Protein AF-0000000080083902 (afdb_homodimer)

Organism: NCBI:txid1611254

Solvent-accessible surface area (backbone atoms only — not comparable to full-atom values): 12401 Å² total; per-residue (Å²): 105,60,40,51,45,66,55,23,34,67,60,45,49,63,52,49,53,51,50,45,49,23,59,50,65,64,35,57,70,59,47,30,66,42,33,26,73,75,13,36,42,30,40,66,90,77,48,73,35,66,23,28,67,52,45,44,51,49,54,54,50,45,37,70,70,30,40,64,49,42,70,48,74,45,84,69,44,40,36,20,33,67,53,32,38,33,39,40,30,35,36,37,36,46,31,70,70,72,43,73,47,53,35,41,37,38,39,37,25,37,50,58,95,87,41,72,20,37,35,40,36,37,32,44,110,105,62,39,52,46,66,54,23,35,68,59,45,50,63,54,48,53,52,49,45,50,24,60,50,66,65,35,58,71,60,48,31,65,42,33,26,76,73,12,35,41,31,41,66,92,79,50,73,35,68,24,25,67,52,44,44,51,50,54,52,49,46,37,70,70,29,40,64,49,41,69,48,74,47,84,68,44,39,38,19,34,67,53,34,39,33,38,40,30,35,35,37,35,46,30,70,70,72,44,74,48,54,36,40,36,39,38,36,26,38,50,58,94,87,40,70,20,35,35,41,36,38,32,44,111

InterPro domains:
  IPR027843 Domain of unknown function DUF4440 [PF14534] (15-117)
  IPR032710 NTF2-like domain superfamily [SSF54427] (13-123)

Radius of gyration: 18.74 Å; Cα contacts (8 Å, |Δi|>4): 524; chains: 2; bounding box: 37×50×44 Å

Sequence (250 aa):
MSLSNEQAESILAPLMKQYLEALNTSDWKAVENFYHVNAVMIEKGKSCMFGNQAIVDSFKGMGAEFGKYEVQISNSRYEGVGDFVNIHTDFSFVTEKQGVLSGKFVQIWQNEGGKYAILHDQFELMSLSNEQAESILAPLMKQYLEALNTSDWKAVENFYHVNAVMIEKGKSCMFGNQAIVDSFKGMGAEFGKYEVQISNSRYEGVGDFVNIHTDFSFVTEKQGVLSGKFVQIWQNEGGKYAILHDQFEL

Structure (mmCIF, N/CA/C/O backbone):
data_AF-0000000080083902-model_v1
#
loop_
_entity.id
_entity.type
_entity.pdbx_description
1 polymer 'DUF4440 domain-containing protein'
#
loop_
_atom_site.group_PDB
_atom_site.id
_atom_site.type_symbol
_atom_site.label_atom_id
_atom_site.label_alt_id
_atom_site.label_comp_id
_atom_site.label_asym_id
_atom_site.label_entity_id
_atom_site.label_seq_id
_atom_site.pdbx_PDB_ins_code
_atom_site.Cartn_x
_atom_site.Cartn_y
_atom_site.Cartn_z
_atom_site.occupancy
_atom_site.B_iso_or_equiv
_atom_site.auth_seq_id
_atom_site.auth_comp_id
_atom_site.auth_asym_id
_atom_site.auth_atom_id
_atom_site.pdbx_PDB_model_num
ATOM 1 N N . MET A 1 1 ? 16.469 1.637 -9.141 1 72.06 1 MET A N 1
ATOM 2 C CA . MET A 1 1 ? 17.578 2.223 -8.383 1 72.06 1 MET A CA 1
ATOM 3 C C . MET A 1 1 ? 17.094 2.717 -7.02 1 72.06 1 MET A C 1
ATOM 5 O O . MET A 1 1 ? 16 3.271 -6.902 1 72.06 1 MET A O 1
ATOM 9 N N . SER A 1 2 ? 17.828 2.43 -6.066 1 83.69 2 SER A N 1
ATOM 10 C CA . SER A 1 2 ? 17.547 2.844 -4.699 1 83.69 2 SER A CA 1
ATOM 11 C C . SER A 1 2 ? 17.938 4.297 -4.465 1 83.69 2 SER A C 1
ATOM 13 O O . SER A 1 2 ? 18.938 4.766 -5.004 1 83.69 2 SER A O 1
ATOM 15 N N . LEU A 1 3 ? 17.078 5.012 -3.861 1 89.94 3 LEU A N 1
ATOM 16 C CA . LEU A 1 3 ? 17.375 6.363 -3.393 1 89.94 3 LEU A CA 1
ATOM 17 C C . LEU A 1 3 ? 18.016 6.328 -2.012 1 89.94 3 LEU A C 1
ATOM 19 O O . LEU A 1 3 ? 17.641 5.512 -1.166 1 89.94 3 LEU A O 1
ATOM 23 N N . SER A 1 4 ? 19 7.227 -1.862 1 91.19 4 SER A N 1
ATOM 24 C CA . SER A 1 4 ? 19.438 7.414 -0.483 1 91.19 4 SER A CA 1
ATOM 25 C C . SER A 1 4 ? 18.328 8.008 0.374 1 91.19 4 SER A C 1
ATOM 27 O O . SER A 1 4 ? 17.375 8.578 -0.151 1 91.19 4 SER A O 1
ATOM 29 N N . ASN A 1 5 ? 18.484 7.855 1.663 1 94 5 ASN A N 1
ATOM 30 C CA . ASN A 1 5 ? 17.5 8.461 2.559 1 94 5 ASN A CA 1
ATOM 31 C C . ASN A 1 5 ? 17.438 9.977 2.377 1 94 5 ASN A C 1
ATOM 33 O O . ASN A 1 5 ? 16.359 10.562 2.449 1 94 5 ASN A O 1
ATOM 37 N N . GLU A 1 6 ? 18.562 10.562 2.123 1 95 6 GLU A N 1
ATOM 38 C CA . GLU A 1 6 ? 18.609 12.008 1.903 1 95 6 GLU A CA 1
ATOM 39 C C . GLU A 1 6 ? 17.859 12.391 0.627 1 95 6 GLU A C 1
ATOM 41 O O . GLU A 1 6 ? 17.172 13.406 0.593 1 95 6 GLU A O 1
ATOM 46 N N . GLN A 1 7 ? 18.047 11.625 -0.371 1 95.44 7 GLN A N 1
ATOM 47 C CA . GLN A 1 7 ? 17.359 11.867 -1.63 1 95.44 7 GLN A CA 1
ATOM 48 C C . GLN A 1 7 ? 15.844 11.711 -1.463 1 95.44 7 GLN A C 1
ATOM 50 O O . GLN A 1 7 ? 15.07 12.531 -1.955 1 95.44 7 GLN A O 1
ATOM 55 N N . ALA A 1 8 ? 15.461 10.625 -0.796 1 96.88 8 ALA A N 1
ATOM 56 C CA . ALA A 1 8 ? 14.047 10.398 -0.517 1 96.88 8 ALA A CA 1
ATOM 57 C C . ALA A 1 8 ? 13.453 11.562 0.272 1 96.88 8 ALA A C 1
ATOM 59 O O . ALA A 1 8 ? 12.344 12.016 -0.025 1 96.88 8 ALA A O 1
ATOM 60 N N . GLU A 1 9 ? 14.18 12.047 1.259 1 97.56 9 GLU A N 1
ATOM 61 C CA . GLU A 1 9 ? 13.734 13.172 2.068 1 97.56 9 GLU A CA 1
ATOM 62 C C . GLU A 1 9 ? 13.609 14.445 1.229 1 97.56 9 GLU A C 1
ATOM 64 O O . GLU A 1 9 ? 12.656 15.203 1.382 1 97.56 9 GLU A O 1
ATOM 69 N N . SER A 1 10 ? 14.531 14.672 0.4 1 97.69 10 SER A N 1
ATOM 70 C CA . SER A 1 10 ? 14.508 15.859 -0.448 1 97.69 10 SER A CA 1
ATOM 71 C C . SER A 1 10 ? 13.289 15.867 -1.36 1 97.69 10 SER A C 1
ATOM 73 O O . SER A 1 10 ? 12.766 16.922 -1.698 1 97.69 10 SER A O 1
ATOM 75 N N . ILE A 1 11 ? 12.867 14.68 -1.75 1 97.44 11 ILE A N 1
ATOM 76 C CA . ILE A 1 11 ? 11.688 14.547 -2.594 1 97.44 11 ILE A CA 1
ATOM 77 C C . ILE A 1 11 ? 10.422 14.734 -1.751 1 97.44 11 ILE A C 1
ATOM 79 O O . ILE A 1 11 ? 9.562 15.547 -2.086 1 97.44 11 ILE A O 1
ATOM 83 N N . LEU A 1 12 ? 10.344 14.031 -0.649 1 98.25 12 LEU A N 1
ATOM 84 C CA . LEU A 1 12 ? 9.047 13.844 0.002 1 98.25 12 LEU A CA 1
ATOM 85 C C . LEU A 1 12 ? 8.812 14.906 1.068 1 98.25 12 LEU A C 1
ATOM 87 O O . LEU A 1 12 ? 7.668 15.266 1.349 1 98.25 12 LEU A O 1
ATOM 91 N N . ALA A 1 13 ? 9.859 15.5 1.649 1 98.25 13 ALA A N 1
ATOM 92 C CA . ALA A 1 13 ? 9.695 16.453 2.74 1 98.25 13 ALA A CA 1
ATOM 93 C C . ALA A 1 13 ? 8.898 17.672 2.283 1 98.25 13 ALA A C 1
ATOM 95 O O . ALA A 1 13 ? 7.941 18.094 2.949 1 98.25 13 ALA A O 1
ATOM 96 N N . PRO A 1 14 ? 9.242 18.266 1.157 1 98.31 14 PRO A N 1
ATOM 97 C CA . PRO A 1 14 ? 8.438 19.406 0.722 1 98.31 14 PRO A CA 1
ATOM 98 C C . PRO A 1 14 ? 6.996 19.031 0.408 1 98.31 14 PRO A C 1
ATOM 100 O O . PRO A 1 14 ? 6.078 19.812 0.646 1 98.31 14 PRO A O 1
ATOM 103 N N . LEU A 1 15 ? 6.758 17.859 -0.164 1 98.5 15 LEU A N 1
ATOM 104 C CA . LEU A 1 15 ? 5.406 17.375 -0.444 1 98.5 15 LEU A CA 1
ATOM 105 C C . LEU A 1 15 ? 4.629 17.156 0.849 1 98.5 15 LEU A C 1
ATOM 107 O O . LEU A 1 15 ? 3.451 17.516 0.936 1 98.5 15 LEU A O 1
ATOM 111 N N . MET A 1 16 ? 5.363 16.594 1.812 1 98.44 16 MET A N 1
ATOM 112 C CA . MET A 1 16 ? 4.73 16.375 3.105 1 98.44 16 MET A CA 1
ATOM 113 C C . MET A 1 16 ? 4.324 17.688 3.756 1 98.44 16 MET A C 1
ATOM 115 O O . MET A 1 16 ? 3.244 17.797 4.34 1 98.44 16 MET A O 1
ATOM 119 N N . LYS A 1 17 ? 5.168 18.656 3.668 1 98.19 17 LYS A N 1
ATOM 120 C CA . LYS A 1 17 ? 4.844 19.984 4.207 1 98.19 17 LYS A CA 1
ATOM 121 C C . LYS A 1 17 ? 3.576 20.531 3.568 1 98.19 17 LYS A C 1
ATOM 123 O O . LYS A 1 17 ? 2.699 21.047 4.266 1 98.19 17 LYS A O 1
ATOM 128 N N . GLN A 1 18 ? 3.43 20.406 2.299 1 98.5 18 GLN A N 1
ATOM 129 C CA . GLN A 1 18 ? 2.252 20.891 1.58 1 98.5 18 GLN A CA 1
ATOM 130 C C . GLN A 1 18 ? 1.014 20.078 1.954 1 98.5 18 GLN A C 1
ATOM 132 O O . GLN A 1 18 ? -0.074 20.641 2.115 1 98.5 18 GLN A O 1
ATOM 137 N N . TYR A 1 19 ? 1.183 18.828 2.066 1 98.56 19 TYR A N 1
ATOM 138 C CA . TYR A 1 19 ? 0.094 17.938 2.455 1 98.56 19 TYR A CA 1
ATOM 139 C C . TYR A 1 19 ? -0.451 18.312 3.828 1 98.56 19 TYR A C 1
ATOM 141 O O . TYR A 1 19 ? -1.664 18.453 4.008 1 98.56 19 TYR A O 1
ATOM 149 N N . LEU A 1 20 ? 0.441 18.5 4.766 1 97.88 20 LEU A N 1
ATOM 150 C CA . LEU A 1 20 ? 0.031 18.859 6.121 1 97.88 20 LEU A CA 1
ATOM 151 C C . LEU A 1 20 ? -0.649 20.219 6.145 1 97.88 20 LEU A C 1
ATOM 153 O O . LEU A 1 20 ? -1.624 20.422 6.871 1 97.88 20 LEU A O 1
ATOM 157 N N . GLU A 1 21 ? -0.106 21.109 5.363 1 97.56 21 GLU A N 1
ATOM 158 C CA . GLU A 1 21 ? -0.74 22.422 5.262 1 97.56 21 GLU A CA 1
ATOM 159 C C . GLU A 1 21 ? -2.162 22.297 4.719 1 97.56 21 GLU A C 1
ATOM 161 O O . GLU A 1 21 ? -3.076 22.969 5.215 1 97.56 21 GLU A O 1
ATOM 166 N N . ALA A 1 22 ? -2.342 21.484 3.707 1 97.62 22 ALA A N 1
ATOM 167 C CA . ALA A 1 22 ? -3.672 21.281 3.143 1 97.62 22 ALA A CA 1
ATOM 168 C C . ALA A 1 22 ? -4.629 20.703 4.188 1 97.62 22 ALA A C 1
ATOM 170 O O . ALA A 1 22 ? -5.777 21.141 4.281 1 97.62 22 ALA A O 1
ATOM 171 N N . LEU A 1 23 ? -4.16 19.766 4.98 1 95.69 23 LEU A N 1
ATOM 172 C CA . LEU A 1 23 ? -4.973 19.188 6.043 1 95.69 23 LEU A CA 1
ATOM 173 C C . LEU A 1 23 ? -5.332 20.234 7.09 1 95.69 23 LEU A C 1
ATOM 175 O O . LEU A 1 23 ? -6.496 20.375 7.473 1 95.69 23 LEU A O 1
ATOM 179 N N . ASN A 1 24 ? -4.367 21.031 7.469 1 95 24 ASN A N 1
ATOM 180 C CA . ASN A 1 24 ? -4.52 21.984 8.57 1 95 24 ASN A CA 1
ATOM 181 C C . ASN A 1 24 ? -5.418 23.156 8.18 1 95 24 ASN A C 1
ATOM 183 O O . ASN A 1 24 ? -6.02 23.797 9.039 1 95 24 ASN A O 1
ATOM 187 N N . THR A 1 25 ? -5.52 23.391 6.914 1 94.44 25 THR A N 1
ATOM 188 C CA . THR A 1 25 ? -6.348 24.484 6.441 1 94.44 25 THR A CA 1
ATOM 189 C C . THR A 1 25 ? -7.656 23.969 5.855 1 94.44 25 THR A C 1
ATOM 191 O O . THR A 1 25 ? -8.43 24.734 5.27 1 94.44 25 THR A O 1
ATOM 194 N N . SER A 1 26 ? -7.84 22.688 5.863 1 93.31 26 SER A N 1
ATOM 195 C CA . SER A 1 26 ? -9.039 22.031 5.363 1 93.31 26 SER A CA 1
ATOM 196 C C . SER A 1 26 ? -9.258 22.328 3.881 1 93.31 26 SER A C 1
ATOM 198 O O . SER A 1 26 ? -10.375 22.641 3.459 1 93.31 26 SER A O 1
ATOM 200 N N . ASP A 1 27 ? -8.18 22.422 3.199 1 95.88 27 ASP A N 1
ATOM 201 C CA . ASP A 1 27 ? -8.242 22.484 1.742 1 95.88 27 ASP A CA 1
ATOM 202 C C . ASP A 1 27 ? -8.469 21.109 1.137 1 95.88 27 ASP A C 1
ATOM 204 O O . ASP A 1 27 ? -7.527 20.469 0.652 1 95.88 27 ASP A O 1
ATOM 208 N N . TRP A 1 28 ? -9.703 20.719 1.06 1 95.75 28 TRP A N 1
ATOM 209 C CA . TRP A 1 28 ? -10.062 19.344 0.745 1 95.75 28 TRP A CA 1
ATOM 210 C C . TRP A 1 28 ? -9.773 19.031 -0.718 1 95.75 28 TRP A C 1
ATOM 212 O O . TRP A 1 28 ? -9.43 17.891 -1.057 1 95.75 28 TRP A O 1
ATOM 222 N N . LYS A 1 29 ? -9.891 19.953 -1.549 1 96.75 29 LYS A N 1
ATOM 223 C CA . LYS A 1 29 ? -9.516 19.734 -2.941 1 96.75 29 LYS A CA 1
ATOM 224 C C . LYS A 1 29 ? -8.031 19.406 -3.064 1 96.75 29 LYS A C 1
ATOM 226 O O . LYS A 1 29 ? -7.648 18.5 -3.801 1 96.75 29 LYS A O 1
ATOM 231 N N . ALA A 1 30 ? -7.238 20.125 -2.355 1 97.62 30 ALA A N 1
ATOM 232 C CA . ALA A 1 30 ? -5.801 19.859 -2.352 1 97.62 30 ALA A CA 1
ATOM 233 C C . ALA A 1 30 ? -5.492 18.5 -1.737 1 97.62 30 ALA A C 1
ATOM 235 O O . ALA A 1 30 ? -4.66 17.75 -2.256 1 97.62 30 ALA A O 1
ATOM 236 N N . VAL A 1 31 ? -6.152 18.188 -0.617 1 97.88 31 VAL A N 1
ATOM 237 C CA . VAL A 1 31 ? -5.938 16.906 0.041 1 97.88 31 VAL A CA 1
ATOM 238 C C . VAL A 1 31 ? -6.242 15.766 -0.934 1 97.88 31 VAL A C 1
ATOM 240 O O . VAL A 1 31 ? -5.469 14.812 -1.045 1 97.88 31 VAL A O 1
ATOM 243 N N . GLU A 1 32 ? -7.328 15.914 -1.617 1 97.94 32 GLU A N 1
ATOM 244 C CA . GLU A 1 32 ? -7.723 14.898 -2.586 1 97.94 32 GLU A CA 1
ATOM 245 C C . GLU A 1 32 ? -6.625 14.664 -3.621 1 97.94 32 GLU A C 1
ATOM 247 O O . GLU A 1 32 ? -6.352 13.523 -3.996 1 97.94 32 GLU A O 1
ATOM 252 N N . ASN A 1 33 ? -5.977 15.672 -4.012 1 97.5 33 ASN A N 1
ATOM 253 C CA . ASN A 1 33 ? -4.977 15.617 -5.07 1 97.5 33 ASN A CA 1
ATOM 254 C C . ASN A 1 33 ? -3.693 14.938 -4.602 1 97.5 33 ASN A C 1
ATOM 256 O O . ASN A 1 33 ? -2.857 14.547 -5.422 1 97.5 33 ASN A O 1
ATOM 260 N N . PHE A 1 34 ? -3.508 14.82 -3.326 1 98.62 34 PHE A N 1
ATOM 261 C CA . PHE A 1 34 ? -2.318 14.148 -2.816 1 98.62 34 PHE A CA 1
ATOM 262 C C . PHE A 1 34 ? -2.502 12.633 -2.832 1 98.62 34 PHE A C 1
ATOM 264 O O . PHE A 1 34 ? -1.528 11.883 -2.729 1 98.62 34 PHE A O 1
ATOM 271 N N . TYR A 1 35 ? -3.719 12.234 -2.928 1 98.62 35 TYR A N 1
ATOM 272 C CA . TYR A 1 35 ? -3.971 10.797 -2.914 1 98.62 35 TYR A CA 1
ATOM 273 C C . TYR A 1 35 ? -4.129 10.258 -4.328 1 98.62 35 TYR A C 1
ATOM 275 O O . TYR A 1 35 ? -4.809 10.859 -5.16 1 98.62 35 TYR A O 1
ATOM 283 N N . HIS A 1 36 ? -3.439 9.156 -4.59 1 97.75 36 HIS A N 1
ATOM 284 C CA . HIS A 1 36 ? -3.664 8.391 -5.816 1 97.75 36 HIS A CA 1
ATOM 285 C C . HIS A 1 36 ? -5.121 7.957 -5.934 1 97.75 36 HIS A C 1
ATOM 287 O O . HIS A 1 36 ? -5.797 7.758 -4.922 1 97.75 36 HIS A O 1
ATOM 293 N N . VAL A 1 37 ? -5.641 7.77 -7.172 1 95.62 37 VAL A N 1
ATOM 294 C CA . VAL A 1 37 ? -7.02 7.344 -7.398 1 95.62 37 VAL A CA 1
ATOM 295 C C . VAL A 1 37 ? -7.23 5.953 -6.805 1 95.62 37 VAL A C 1
ATOM 297 O O . VAL A 1 37 ? -8.336 5.617 -6.367 1 95.62 37 VAL A O 1
ATOM 300 N N . ASN A 1 38 ? -6.125 5.141 -6.645 1 97.19 38 ASN A N 1
ATOM 301 C CA . ASN A 1 38 ? -6.18 3.801 -6.07 1 97.19 38 ASN A CA 1
ATOM 302 C C . ASN A 1 38 ? -5.656 3.779 -4.637 1 97.19 38 ASN A C 1
ATOM 304 O O . ASN A 1 38 ? -5.199 2.744 -4.156 1 97.19 38 ASN A O 1
ATOM 308 N N . ALA A 1 39 ? -5.676 4.914 -4 1 98.44 39 ALA A N 1
ATOM 309 C CA . ALA A 1 39 ? -5.117 5.027 -2.654 1 98.44 39 ALA A CA 1
ATOM 310 C C . ALA A 1 39 ? -6 4.316 -1.633 1 98.44 39 ALA A C 1
ATOM 312 O O . ALA A 1 39 ? -7.215 4.203 -1.824 1 98.44 39 ALA A O 1
ATOM 313 N N . VAL A 1 40 ? -5.363 3.885 -0.582 1 98.56 40 VAL A N 1
ATOM 314 C CA . VAL A 1 40 ? -6.062 3.355 0.584 1 98.56 40 VAL A CA 1
ATOM 315 C C . VAL A 1 40 ? -5.578 4.066 1.845 1 98.56 40 VAL A C 1
ATOM 317 O O . VAL A 1 40 ? -4.395 4.406 1.957 1 98.56 40 VAL A O 1
ATOM 320 N N . MET A 1 41 ? -6.508 4.301 2.723 1 98.31 41 MET A N 1
ATOM 321 C CA . MET A 1 41 ? -6.207 4.723 4.09 1 98.31 41 MET A CA 1
ATOM 322 C C . MET A 1 41 ? -6.664 3.67 5.094 1 98.31 41 MET A C 1
ATOM 324 O O . MET A 1 41 ? -7.844 3.318 5.137 1 98.31 41 MET A O 1
ATOM 328 N N . ILE A 1 42 ? -5.73 3.254 5.898 1 98 42 ILE A N 1
ATOM 329 C CA . ILE A 1 42 ? -5.965 2.135 6.801 1 98 42 ILE A CA 1
ATOM 330 C C . ILE A 1 42 ? -5.707 2.57 8.242 1 98 42 ILE A C 1
ATOM 332 O O . ILE A 1 42 ? -4.625 3.068 8.562 1 98 42 ILE A O 1
ATOM 336 N N . GLU A 1 43 ? -6.742 2.447 9.008 1 96.31 43 GLU A N 1
ATOM 337 C CA . GLU A 1 43 ? -6.508 2.412 10.445 1 96.31 43 GLU A CA 1
ATOM 338 C C . GLU A 1 43 ? -6.164 1 10.914 1 96.31 43 GLU A C 1
ATOM 340 O O . GLU A 1 43 ? -7.023 0.115 10.914 1 96.31 43 GLU A O 1
ATOM 345 N N . LYS A 1 44 ? -4.988 0.85 11.344 1 96 44 LYS A N 1
ATOM 346 C CA . LYS A 1 44 ? -4.469 -0.49 11.594 1 96 44 LYS A CA 1
ATOM 347 C C . LYS A 1 44 ? -5.434 -1.302 12.453 1 96 44 LYS A C 1
ATOM 349 O O . LYS A 1 44 ? -5.848 -0.854 13.523 1 96 44 LYS A O 1
ATOM 354 N N . GLY A 1 45 ? -5.793 -2.473 11.891 1 91.75 45 GLY A N 1
ATOM 355 C CA . GLY A 1 45 ? -6.617 -3.439 12.602 1 91.75 45 GLY A CA 1
ATOM 356 C C . GLY A 1 45 ? -8.078 -3.029 12.688 1 91.75 45 GLY A C 1
ATOM 357 O O . GLY A 1 45 ? -8.875 -3.703 13.336 1 91.75 45 GLY A O 1
ATOM 358 N N . LYS A 1 46 ? -8.602 -1.973 12.047 1 92.25 46 LYS A N 1
ATOM 359 C CA . LYS A 1 46 ? -9.953 -1.461 12.289 1 92.25 46 LYS A CA 1
ATOM 360 C C . LYS A 1 46 ? -10.695 -1.235 10.977 1 92.25 46 LYS A C 1
ATOM 362 O O . LYS A 1 46 ? -11.75 -1.83 10.742 1 92.25 46 LYS A O 1
ATOM 367 N N . SER A 1 47 ? -10.078 -0.401 10.07 1 94.25 47 SER A N 1
ATOM 368 C CA . SER A 1 47 ? -10.859 0.007 8.914 1 94.25 47 SER A CA 1
ATOM 369 C C . SER A 1 47 ? -9.961 0.363 7.734 1 94.25 47 SER A C 1
ATOM 371 O O . SER A 1 47 ? -8.75 0.525 7.898 1 94.25 47 SER A O 1
ATOM 373 N N . CYS A 1 48 ? -10.555 0.428 6.617 1 97.44 48 CYS A N 1
ATOM 374 C CA . CYS A 1 48 ? -9.898 0.817 5.371 1 97.44 48 CYS A CA 1
ATOM 375 C C . CYS A 1 48 ? -10.836 1.626 4.488 1 97.44 48 CYS A C 1
ATOM 377 O O . CYS A 1 48 ? -11.992 1.246 4.297 1 97.44 48 CYS A O 1
ATOM 379 N N . MET A 1 49 ? -10.312 2.76 4.074 1 97.69 49 MET A N 1
ATOM 380 C CA . MET A 1 49 ? -10.992 3.543 3.047 1 97.69 49 MET A CA 1
ATOM 381 C C . MET A 1 49 ? -10.281 3.402 1.702 1 97.69 49 MET A C 1
ATOM 383 O O . MET A 1 49 ? -9.055 3.41 1.638 1 97.69 49 MET A O 1
ATOM 387 N N . PHE A 1 50 ? -11.125 3.297 0.632 1 97.69 50 PHE A N 1
ATOM 388 C CA . PHE A 1 50 ? -10.562 3.131 -0.706 1 97.69 50 PHE A CA 1
ATOM 389 C C . PHE A 1 50 ? -11.008 4.27 -1.619 1 97.69 50 PHE A C 1
ATOM 391 O O . PHE A 1 50 ? -12.203 4.543 -1.748 1 97.69 50 PHE A O 1
ATOM 398 N N . GLY A 1 51 ? -9.977 4.871 -2.236 1 97.06 51 GLY A N 1
ATOM 399 C CA . GLY A 1 51 ? -10.227 5.938 -3.189 1 97.06 51 GLY A CA 1
ATOM 400 C C . GLY A 1 51 ? -10.086 7.32 -2.588 1 97.06 51 GLY A C 1
ATOM 401 O O . GLY A 1 51 ? -10.344 7.52 -1.399 1 97.06 51 GLY A O 1
ATOM 402 N N . ASN A 1 52 ? -9.648 8.289 -3.447 1 96.06 52 ASN A N 1
ATOM 403 C CA . ASN A 1 52 ? -9.32 9.625 -2.961 1 96.06 52 ASN A CA 1
ATOM 404 C C . ASN A 1 52 ? -10.562 10.336 -2.426 1 96.06 52 ASN A C 1
ATOM 406 O O . ASN A 1 52 ? -10.492 11.039 -1.413 1 96.06 52 ASN A O 1
ATOM 410 N N . GLN A 1 53 ? -11.766 10.102 -2.951 1 95.06 53 GLN A N 1
ATOM 411 C CA . GLN A 1 53 ? -12.977 10.75 -2.455 1 95.06 53 GLN A CA 1
ATOM 412 C C . GLN A 1 53 ? -13.359 10.211 -1.08 1 95.06 53 GLN A C 1
ATOM 414 O O . GLN A 1 53 ? -13.68 10.984 -0.173 1 95.06 53 GLN A O 1
ATOM 419 N N . ALA A 1 54 ? -13.359 8.891 -0.938 1 96 54 ALA A N 1
ATOM 420 C CA . ALA A 1 54 ? -13.703 8.281 0.344 1 96 54 ALA A CA 1
ATOM 421 C C . ALA A 1 54 ? -12.742 8.734 1.443 1 96 54 ALA A C 1
ATOM 423 O O . ALA A 1 54 ? -13.156 8.945 2.586 1 96 54 ALA A O 1
ATOM 424 N N . ILE A 1 55 ? -11.469 8.867 1.112 1 97.44 55 ILE A N 1
ATOM 425 C CA . ILE A 1 55 ? -10.453 9.297 2.072 1 97.44 55 ILE A CA 1
ATOM 426 C C . ILE A 1 55 ? -10.711 10.742 2.488 1 97.44 55 ILE A C 1
ATOM 428 O O . ILE A 1 55 ? -10.719 11.062 3.68 1 97.44 55 ILE A O 1
ATOM 432 N N . VAL A 1 56 ? -10.984 11.578 1.559 1 96.38 56 VAL A N 1
ATOM 433 C CA . VAL A 1 56 ? -11.258 12.984 1.853 1 96.38 56 VAL A CA 1
ATOM 434 C C . VAL A 1 56 ? -12.508 13.094 2.721 1 96.38 56 VAL A C 1
ATOM 436 O O . VAL A 1 56 ? -12.539 13.875 3.678 1 96.38 56 VAL A O 1
ATOM 439 N N . ASP A 1 57 ? -13.539 12.273 2.438 1 95.62 57 ASP A N 1
ATOM 440 C CA . ASP A 1 57 ? -14.766 12.281 3.234 1 95.62 57 ASP A CA 1
ATOM 441 C C . ASP A 1 57 ? -14.477 11.875 4.68 1 95.62 57 ASP A C 1
ATOM 443 O O . ASP A 1 57 ? -15.125 12.375 5.605 1 95.62 57 ASP A O 1
ATOM 447 N N . SER A 1 58 ? -13.594 11.023 4.809 1 93.5 58 SER A N 1
ATOM 448 C CA . SER A 1 58 ? -13.203 10.609 6.152 1 93.5 58 SER A CA 1
ATOM 449 C C . SER A 1 58 ? -12.578 11.766 6.926 1 93.5 58 SER A C 1
ATOM 451 O O . SER A 1 58 ? -12.875 11.961 8.109 1 93.5 58 SER A O 1
ATOM 453 N N . PHE A 1 59 ? -11.695 12.523 6.312 1 93.75 59 PHE A N 1
ATOM 454 C CA . PHE A 1 59 ? -11.078 13.68 6.949 1 93.75 59 PHE A CA 1
ATOM 455 C C . PHE A 1 59 ? -12.133 14.727 7.297 1 93.75 59 PHE A C 1
ATOM 457 O O . PHE A 1 59 ? -12.078 15.336 8.367 1 93.75 59 PHE A O 1
ATOM 464 N N . LYS A 1 60 ? -13.07 14.906 6.402 1 93.5 60 LYS A N 1
ATOM 465 C CA . LYS A 1 60 ? -14.156 15.836 6.672 1 93.5 60 LYS A CA 1
ATOM 466 C C . LYS A 1 60 ? -14.953 15.414 7.902 1 93.5 60 LYS A C 1
ATOM 468 O O . LYS A 1 60 ? -15.328 16.25 8.727 1 93.5 60 LYS A O 1
ATOM 473 N N . GLY A 1 61 ? -15.195 14.148 7.984 1 90.75 61 GLY A N 1
ATOM 474 C CA . GLY A 1 61 ? -15.898 13.617 9.148 1 90.75 61 GLY A CA 1
ATOM 475 C C . GLY A 1 61 ? -15.156 13.852 10.445 1 90.75 61 GLY A C 1
ATOM 476 O O . GLY A 1 61 ? -15.766 14.156 11.469 1 90.75 61 GLY A O 1
ATOM 477 N N . MET A 1 62 ? -13.891 13.703 10.414 1 87.44 62 MET A N 1
ATOM 478 C CA . MET A 1 62 ? -13.062 13.961 11.586 1 87.44 62 MET A CA 1
ATOM 479 C C . MET A 1 62 ? -13.172 15.422 12.023 1 87.44 62 MET A C 1
ATOM 481 O O . MET A 1 62 ? -13.258 15.711 13.211 1 87.44 62 MET A O 1
ATOM 485 N N . GLY A 1 63 ? -13.094 16.234 11.047 1 85.19 63 GLY A N 1
ATOM 486 C CA . GLY A 1 63 ? -13.266 17.641 11.352 1 85.19 63 GLY A CA 1
ATOM 487 C C . GLY A 1 63 ? -14.578 17.953 12.031 1 85.19 63 GLY A C 1
ATOM 488 O O . GLY A 1 63 ? -14.633 18.781 12.961 1 85.19 63 GLY A O 1
ATOM 489 N N . ALA A 1 64 ? -15.562 17.266 11.609 1 85.75 64 ALA A N 1
ATOM 490 C CA . ALA A 1 64 ? -16.891 17.469 12.188 1 85.75 64 ALA A CA 1
ATOM 491 C C . ALA A 1 64 ? -16.953 16.953 13.625 1 85.75 64 ALA A C 1
ATOM 493 O O . ALA A 1 64 ? -17.609 17.562 14.477 1 85.75 64 ALA A O 1
ATOM 494 N N . GLU A 1 65 ? -16.203 15.938 13.812 1 86.06 65 GLU A N 1
ATOM 495 C CA . GLU A 1 65 ? -16.25 15.273 15.109 1 86.06 65 GLU A CA 1
ATOM 496 C C . GLU A 1 65 ? -15.32 15.961 16.109 1 86.06 65 GLU A C 1
ATOM 498 O O . GLU A 1 65 ? -15.68 16.141 17.281 1 86.06 65 GLU A O 1
ATOM 503 N N . PHE A 1 66 ? -14.164 16.328 15.664 1 89.12 66 PHE A N 1
ATOM 504 C CA . PHE A 1 66 ? -13.133 16.797 16.578 1 89.12 66 PHE A CA 1
ATOM 505 C C . PHE A 1 66 ? -13.016 18.312 16.547 1 89.12 66 PHE A C 1
ATOM 507 O O . PHE A 1 66 ? -12.367 18.906 17.422 1 89.12 66 PHE A O 1
ATOM 514 N N . GLY A 1 67 ? -13.727 18.922 15.625 1 87.25 67 GLY A N 1
ATOM 515 C CA . GLY A 1 67 ? -13.5 20.344 15.391 1 87.25 67 GLY A CA 1
ATOM 516 C C . GLY A 1 67 ? -12.219 20.625 14.641 1 87.25 67 GLY A C 1
ATOM 517 O O . GLY A 1 67 ? -11.688 19.75 13.953 1 87.25 67 GLY A O 1
ATOM 518 N N . LYS A 1 68 ? -11.734 21.891 14.797 1 88.44 68 LYS A N 1
ATOM 519 C CA . LYS A 1 68 ? -10.477 22.266 14.156 1 88.44 68 LYS A CA 1
ATOM 520 C C . LYS A 1 68 ? -9.312 21.453 14.734 1 88.44 68 LYS A C 1
ATOM 522 O O . LYS A 1 68 ? -9.242 21.234 15.938 1 88.44 68 LYS A O 1
ATOM 527 N N . TYR A 1 69 ? -8.461 21.062 13.867 1 91.12 69 TYR A N 1
ATOM 528 C CA . TYR A 1 69 ? -7.285 20.328 14.32 1 91.12 69 TYR A CA 1
ATOM 529 C C . TYR A 1 69 ? -6.035 20.797 13.57 1 91.12 69 TYR A C 1
ATOM 531 O O . TYR A 1 69 ? -6.133 21.438 12.531 1 91.12 69 TYR A O 1
ATOM 539 N N . GLU A 1 70 ? -4.973 20.562 14.242 1 94.31 70 GLU A N 1
ATOM 540 C CA . GLU A 1 70 ? -3.654 20.75 13.641 1 94.31 70 GLU A CA 1
ATOM 541 C C . GLU A 1 70 ? -2.826 19.469 13.734 1 94.31 70 GLU A C 1
ATOM 543 O O . GLU A 1 70 ? -2.771 18.828 14.789 1 94.31 70 GLU A O 1
ATOM 548 N N . VAL A 1 71 ? -2.227 19.172 12.602 1 95.94 71 VAL A N 1
ATOM 549 C CA . VAL A 1 71 ? -1.4 17.969 12.586 1 95.94 71 VAL A CA 1
ATOM 550 C C . VAL A 1 71 ? 0.075 18.344 12.508 1 95.94 71 VAL A C 1
ATOM 552 O O . VAL A 1 71 ? 0.448 19.25 11.758 1 95.94 71 VAL A O 1
ATOM 555 N N . GLN A 1 72 ?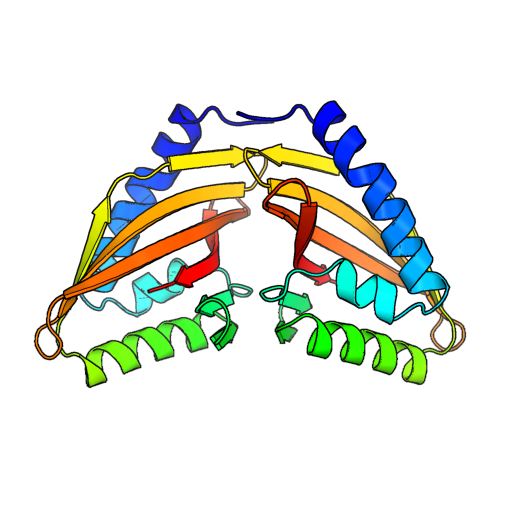 0.846 17.641 13.305 1 96.69 72 GLN A N 1
ATOM 556 C CA . GLN A 1 72 ? 2.301 17.734 13.273 1 96.69 72 GLN A CA 1
ATOM 557 C C . GLN A 1 72 ? 2.947 16.359 13.188 1 96.69 72 GLN A C 1
ATOM 559 O O . GLN A 1 72 ? 2.383 15.375 13.672 1 96.69 72 GLN A O 1
ATOM 564 N N . ILE A 1 73 ? 4.105 16.359 12.508 1 98.19 73 ILE A N 1
ATOM 565 C CA . ILE A 1 73 ? 4.828 15.102 12.445 1 98.19 73 ILE A CA 1
ATOM 566 C C . ILE A 1 73 ? 6.219 15.266 13.039 1 98.19 73 ILE A C 1
ATOM 568 O O . ILE A 1 73 ? 6.758 16.375 13.078 1 98.19 73 ILE A O 1
ATOM 572 N N . SER A 1 74 ? 6.754 14.203 13.562 1 98.12 74 SER A N 1
ATOM 573 C CA . SER A 1 74 ? 8.094 14.18 14.156 1 98.12 74 SER A CA 1
ATOM 574 C C . SER A 1 74 ? 8.742 12.812 13.984 1 98.12 74 SER A C 1
ATOM 576 O O . SER A 1 74 ? 8.07 11.828 13.672 1 98.12 74 SER A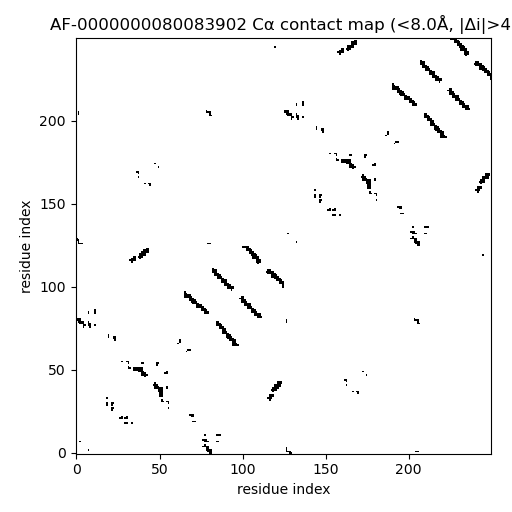 O 1
ATOM 578 N N . ASN A 1 75 ? 10.141 12.781 14.07 1 98.12 75 ASN A N 1
ATOM 579 C CA . ASN A 1 75 ? 10.906 11.547 14.008 1 98.12 75 ASN A CA 1
ATOM 580 C C . ASN A 1 75 ? 10.664 10.797 12.695 1 98.12 75 ASN A C 1
ATOM 582 O O . ASN A 1 75 ? 10.391 9.594 12.703 1 98.12 75 ASN A O 1
ATOM 586 N N . SER A 1 76 ? 10.75 11.562 11.664 1 98.31 76 SER A N 1
ATOM 587 C CA . SER A 1 76 ? 10.406 10.992 10.367 1 98.31 76 SER A CA 1
ATOM 588 C C . SER A 1 76 ? 11.617 10.328 9.727 1 98.31 76 SER A C 1
ATOM 590 O O . SER A 1 76 ? 12.742 10.836 9.82 1 98.31 76 SER A O 1
ATOM 592 N N . ARG A 1 77 ? 11.297 9.258 9.164 1 97 77 ARG A N 1
ATOM 593 C CA . ARG A 1 77 ? 12.266 8.562 8.32 1 97 77 ARG A CA 1
ATOM 594 C C . ARG A 1 77 ? 11.75 8.43 6.891 1 97 77 ARG A C 1
ATOM 596 O O . ARG A 1 77 ? 10.586 8.078 6.676 1 97 77 ARG A O 1
ATOM 603 N N . TYR A 1 78 ? 12.648 8.742 5.965 1 97.44 78 TYR A N 1
ATOM 604 C CA . TYR A 1 78 ? 12.312 8.68 4.547 1 97.44 78 TYR A CA 1
ATOM 605 C C . TYR A 1 78 ? 13.133 7.609 3.84 1 97.44 78 TYR A C 1
ATOM 607 O O . TYR A 1 78 ? 14.328 7.445 4.117 1 97.44 78 TYR A O 1
ATOM 615 N N . GLU A 1 79 ? 12.453 6.883 3 1 96.56 79 GLU A N 1
ATOM 616 C CA . GLU A 1 79 ? 13.086 5.855 2.18 1 96.56 79 GLU A CA 1
ATOM 617 C C . GLU A 1 79 ? 12.469 5.797 0.787 1 96.56 79 GLU A C 1
ATOM 619 O O . GLU A 1 79 ? 11.305 6.168 0.604 1 96.56 79 GLU A O 1
ATOM 624 N N . GLY A 1 80 ? 13.281 5.355 -0.178 1 95.38 80 GLY A N 1
ATOM 625 C CA . GLY A 1 80 ? 12.742 5.297 -1.527 1 95.38 80 GLY A CA 1
ATOM 626 C C . GLY A 1 80 ? 13.43 4.262 -2.4 1 95.38 80 GLY A C 1
ATOM 627 O O . GLY A 1 80 ? 14.617 3.992 -2.234 1 95.38 80 GLY A O 1
ATOM 628 N N . VAL A 1 81 ? 12.633 3.723 -3.203 1 94.75 81 VAL A N 1
ATOM 629 C CA . VAL A 1 81 ? 13.141 2.77 -4.184 1 94.75 81 VAL A CA 1
ATOM 630 C C . VAL A 1 81 ? 12.242 2.777 -5.422 1 94.75 81 VAL A C 1
ATOM 632 O O . VAL A 1 81 ? 11.016 2.785 -5.309 1 94.75 81 VAL A O 1
ATOM 635 N N . GLY A 1 82 ? 12.953 2.855 -6.582 1 92.38 82 GLY A N 1
ATOM 636 C CA . GLY A 1 82 ? 12.188 2.863 -7.812 1 92.38 82 GLY A CA 1
ATOM 637 C C . GLY A 1 82 ? 11.188 4.004 -7.883 1 92.38 82 GLY A C 1
ATOM 638 O O . GLY A 1 82 ? 11.539 5.164 -7.676 1 92.38 82 GLY A O 1
ATOM 639 N N . ASP A 1 83 ? 9.922 3.586 -8.031 1 93.81 83 ASP A N 1
ATOM 640 C CA . ASP A 1 83 ? 8.867 4.582 -8.203 1 93.81 83 ASP A CA 1
ATOM 641 C C . ASP A 1 83 ? 8.188 4.898 -6.871 1 93.81 83 ASP A C 1
ATOM 643 O O . ASP A 1 83 ? 7.145 5.547 -6.844 1 93.81 83 ASP A O 1
ATOM 647 N N . PHE A 1 84 ? 8.844 4.391 -5.824 1 96.56 84 PHE A N 1
ATOM 648 C CA . PHE A 1 84 ? 8.188 4.566 -4.535 1 96.56 84 PHE A CA 1
ATOM 649 C C . PHE A 1 84 ? 9.07 5.348 -3.574 1 96.56 84 PHE A C 1
ATOM 651 O O . PHE A 1 84 ? 10.297 5.176 -3.57 1 96.56 84 PHE A O 1
ATOM 658 N N . VAL A 1 85 ? 8.445 6.211 -2.826 1 97.38 85 VAL A N 1
ATOM 659 C CA . VAL A 1 85 ? 9.062 6.859 -1.675 1 97.38 85 VAL A CA 1
ATOM 660 C C . VAL A 1 85 ? 8.156 6.727 -0.457 1 97.38 85 VAL A C 1
ATOM 662 O O . VAL A 1 85 ? 6.934 6.871 -0.568 1 97.38 85 VAL A O 1
ATOM 665 N N . ASN A 1 86 ? 8.742 6.445 0.673 1 97.06 86 ASN A N 1
ATOM 666 C CA . ASN A 1 86 ? 7.938 6.195 1.863 1 97.06 86 ASN A CA 1
ATOM 667 C C . ASN A 1 86 ? 8.383 7.066 3.035 1 97.06 86 ASN A C 1
ATOM 669 O O . ASN A 1 86 ? 9.531 7.512 3.08 1 97.06 86 ASN A O 1
ATOM 673 N N . ILE A 1 87 ? 7.465 7.277 3.896 1 98.31 87 ILE A N 1
ATOM 674 C CA . ILE A 1 87 ? 7.746 7.973 5.148 1 98.31 87 ILE A CA 1
ATOM 675 C C . ILE A 1 87 ? 7.188 7.168 6.32 1 98.31 87 ILE A C 1
ATOM 677 O O . ILE A 1 87 ? 6.086 6.621 6.234 1 98.31 87 ILE A O 1
ATOM 681 N N . HIS A 1 88 ? 7.945 6.98 7.324 1 98.31 88 HIS A N 1
ATOM 682 C CA . HIS A 1 88 ? 7.562 6.539 8.664 1 98.31 88 HIS A CA 1
ATOM 683 C C . HIS A 1 88 ? 7.676 7.676 9.672 1 98.31 88 HIS A C 1
ATOM 685 O O . HIS A 1 88 ? 8.727 8.32 9.773 1 98.31 88 HIS A O 1
ATOM 691 N N . THR A 1 89 ? 6.625 7.949 10.383 1 98.69 89 THR A N 1
ATOM 692 C CA . THR A 1 89 ? 6.719 9.133 11.227 1 98.69 89 THR A CA 1
ATOM 693 C C . THR A 1 89 ? 5.742 9.047 12.398 1 98.69 89 THR A C 1
ATOM 695 O O . THR A 1 89 ? 4.742 8.328 12.32 1 98.69 89 THR A O 1
ATOM 698 N N . ASP A 1 90 ? 6.07 9.703 13.492 1 98.75 90 ASP A N 1
ATOM 699 C CA . ASP A 1 90 ? 5.117 10.023 14.547 1 98.75 90 ASP A CA 1
ATOM 700 C C . ASP A 1 90 ? 4.227 11.203 14.156 1 98.75 90 ASP A C 1
ATOM 702 O O . ASP A 1 90 ? 4.668 12.102 13.438 1 98.75 90 ASP A O 1
ATOM 706 N N . PHE A 1 91 ? 3.025 11.109 14.594 1 98.06 91 PHE A N 1
ATOM 707 C CA . PHE A 1 91 ? 2.164 12.266 14.367 1 98.06 91 PHE A CA 1
ATOM 708 C C . PHE A 1 91 ? 1.396 12.625 15.633 1 98.06 91 PHE A C 1
ATOM 710 O O . PHE A 1 91 ? 1.264 11.797 16.547 1 98.06 91 PHE A O 1
ATOM 717 N N . SER A 1 92 ? 1.007 13.906 15.68 1 97.19 92 SER A N 1
ATOM 718 C CA . SER A 1 92 ? 0.091 14.414 16.703 1 97.19 92 SER A CA 1
ATOM 719 C C . SER A 1 92 ? -0.982 15.305 16.094 1 97.19 92 SER A C 1
ATOM 721 O O . SER A 1 92 ? -0.676 16.203 15.289 1 97.19 92 SER A O 1
ATOM 723 N N . PHE A 1 93 ? -2.229 14.969 16.391 1 94 93 PHE A N 1
ATOM 724 C CA . PHE A 1 93 ? -3.361 15.844 16.109 1 94 93 PHE A CA 1
ATOM 725 C C . PHE A 1 93 ? -3.744 16.641 17.344 1 94 93 PHE A C 1
ATOM 727 O O . PHE A 1 93 ? -4.141 16.078 18.375 1 94 93 PHE A O 1
ATOM 734 N N . VAL A 1 94 ? -3.562 17.922 17.297 1 94.44 94 VAL A N 1
ATOM 735 C CA . VAL A 1 94 ? -4.102 18.797 18.312 1 94.44 94 VAL A CA 1
ATOM 736 C C . VAL A 1 94 ? -5.508 19.25 17.922 1 94.44 94 VAL A C 1
ATOM 738 O O . VAL A 1 94 ? -5.684 19.969 16.938 1 94.44 94 VAL A O 1
ATOM 741 N N . THR A 1 95 ? -6.527 18.781 18.672 1 92.12 95 THR A N 1
ATOM 742 C CA . THR A 1 95 ? -7.914 19.016 18.297 1 92.12 95 THR A CA 1
ATOM 743 C C . THR A 1 95 ? -8.586 20 19.266 1 92.12 95 THR A C 1
ATOM 745 O O . THR A 1 95 ? -8.18 20.094 20.422 1 92.12 95 THR A O 1
ATOM 748 N N . GLU A 1 96 ? -9.523 20.609 18.766 1 90.56 96 GLU A N 1
ATOM 749 C CA . GLU A 1 96 ? -10.273 21.594 19.547 1 90.56 96 GLU A CA 1
ATOM 750 C C . GLU A 1 96 ? -11.117 20.922 20.625 1 90.56 96 GLU A C 1
ATOM 752 O O . GLU A 1 96 ? -11.227 21.422 21.734 1 90.56 96 GLU A O 1
ATOM 757 N N . LYS A 1 97 ? -11.68 19.719 20.328 1 90.94 97 LYS A N 1
ATOM 758 C CA . LYS A 1 97 ? -12.711 19.156 21.203 1 90.94 97 LYS A CA 1
ATOM 759 C C . LYS A 1 97 ? -12.188 17.922 21.938 1 90.94 97 LYS A C 1
ATOM 761 O O . LYS A 1 97 ? -12.742 17.531 22.969 1 90.94 97 LYS A O 1
ATOM 766 N N . GLN A 1 98 ? -11.148 17.234 21.469 1 89.25 98 GLN A N 1
ATOM 767 C CA . GLN A 1 98 ? -10.781 15.93 22 1 89.25 98 GLN A CA 1
ATOM 768 C C . GLN A 1 98 ? -9.367 15.945 22.562 1 89.25 98 GLN A C 1
ATOM 770 O O . GLN A 1 98 ? -8.852 14.906 22.984 1 89.25 98 GLN A O 1
ATOM 775 N N . GLY A 1 99 ? -8.766 17.109 22.594 1 93.06 99 GLY A N 1
ATOM 776 C CA . GLY A 1 99 ? -7.387 17.156 23.062 1 93.06 99 GLY A CA 1
ATOM 777 C C . GLY A 1 99 ? -6.402 16.656 22.016 1 93.06 99 GLY A C 1
ATOM 778 O O . GLY A 1 99 ? -6.574 16.906 20.812 1 93.06 99 GLY A O 1
ATOM 779 N N . VAL A 1 100 ? -5.297 16.031 22.531 1 95.06 100 VAL A N 1
ATOM 780 C CA . VAL A 1 100 ? -4.227 15.625 21.625 1 95.06 100 VAL A CA 1
ATOM 781 C C . VAL A 1 100 ? -4.328 14.125 21.344 1 95.06 100 VAL A C 1
ATOM 783 O O . VAL A 1 100 ? -4.406 13.32 22.281 1 95.06 100 VAL A O 1
ATOM 786 N N . LEU A 1 101 ? -4.473 13.828 20.062 1 93.69 101 LEU A N 1
ATOM 787 C CA . LEU A 1 101 ? -4.348 12.445 19.609 1 93.69 101 LEU A CA 1
ATOM 788 C C . LEU A 1 101 ? -3.002 12.219 18.922 1 93.69 101 LEU A C 1
ATOM 790 O O . LEU A 1 101 ? -2.562 13.031 18.109 1 93.69 101 LEU A O 1
ATOM 794 N N . SER A 1 102 ? -2.295 11.141 19.328 1 97.25 102 SER A N 1
ATOM 795 C CA . SER A 1 102 ? -0.974 10.875 18.766 1 97.25 102 SER A CA 1
ATOM 796 C C . SER A 1 102 ? -0.833 9.414 18.344 1 97.25 102 SER A C 1
ATOM 798 O O . SER A 1 102 ? -1.54 8.547 18.844 1 97.25 102 SER A O 1
ATOM 800 N N . GLY A 1 103 ? -0.021 9.188 17.375 1 97.75 103 GLY A N 1
ATOM 801 C CA . GLY A 1 103 ? 0.251 7.855 16.859 1 97.75 103 GLY A CA 1
ATOM 802 C C . GLY A 1 103 ? 1.356 7.824 15.828 1 97.75 103 GLY A C 1
ATOM 803 O O . GLY A 1 103 ? 2.273 8.648 15.867 1 97.75 103 GLY A O 1
ATOM 804 N N . LYS A 1 104 ? 1.358 6.805 15.031 1 98.5 104 LYS A N 1
ATOM 805 C CA . LYS A 1 104 ? 2.338 6.621 13.969 1 98.5 104 LYS A CA 1
ATOM 806 C C . LYS A 1 104 ? 1.653 6.348 12.633 1 98.5 104 LYS A C 1
ATOM 808 O O . LYS A 1 104 ? 0.552 5.793 12.594 1 98.5 104 LYS A O 1
ATOM 813 N N . PHE A 1 105 ? 2.275 6.77 11.609 1 98.12 105 PHE A N 1
ATOM 814 C CA . PHE A 1 105 ? 1.768 6.363 10.305 1 98.12 105 PHE A CA 1
ATOM 815 C C . PHE A 1 105 ? 2.914 6.055 9.352 1 98.12 105 PHE A C 1
ATOM 817 O O . PHE A 1 105 ? 4.051 6.469 9.578 1 98.12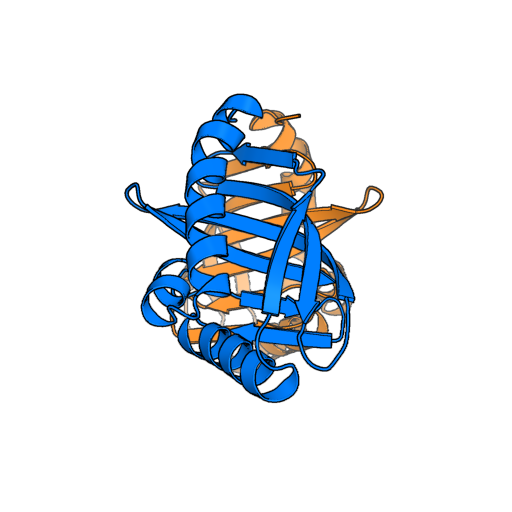 105 PHE A O 1
ATOM 824 N N . VAL A 1 106 ? 2.621 5.246 8.406 1 98.19 106 VAL A N 1
ATOM 825 C CA . VAL A 1 106 ? 3.443 4.973 7.234 1 98.19 106 VAL A CA 1
ATOM 826 C C . VAL A 1 106 ? 2.676 5.336 5.969 1 98.19 106 VAL A C 1
ATOM 828 O O . VAL A 1 106 ? 1.51 4.965 5.812 1 98.19 106 VAL A O 1
ATOM 831 N N . GLN A 1 107 ? 3.299 6.105 5.141 1 98.69 107 GLN A N 1
ATOM 832 C CA . GLN A 1 107 ? 2.756 6.395 3.818 1 98.69 107 GLN A CA 1
ATOM 833 C C . GLN A 1 107 ? 3.701 5.922 2.719 1 98.69 107 GLN A C 1
ATOM 835 O O . GLN A 1 107 ? 4.91 6.152 2.789 1 98.69 107 GLN A O 1
ATOM 840 N N . ILE A 1 108 ? 3.154 5.258 1.749 1 98.44 108 ILE A N 1
ATOM 841 C CA . ILE A 1 108 ? 3.871 4.898 0.531 1 98.44 108 ILE A CA 1
ATOM 842 C C . ILE A 1 108 ? 3.363 5.738 -0.638 1 98.44 108 ILE A C 1
ATOM 844 O O . ILE A 1 108 ? 2.176 5.695 -0.97 1 98.44 108 ILE A O 1
ATOM 848 N N . TRP A 1 109 ? 4.273 6.531 -1.161 1 98.62 109 TRP A N 1
ATOM 849 C CA . TRP A 1 109 ? 3.986 7.387 -2.309 1 98.62 109 TRP A CA 1
ATOM 850 C C . TRP A 1 109 ? 4.477 6.742 -3.602 1 98.62 109 TRP A C 1
ATOM 852 O O . TRP A 1 109 ? 5.566 6.168 -3.641 1 98.62 109 TRP A O 1
ATOM 862 N N . GLN A 1 110 ? 3.701 6.875 -4.629 1 98.06 110 GLN A N 1
ATOM 863 C CA . GLN A 1 110 ? 4.098 6.383 -5.945 1 98.06 110 GLN A CA 1
ATOM 864 C C . GLN A 1 110 ? 4.305 7.531 -6.926 1 98.06 110 GLN A C 1
ATOM 866 O O . GLN A 1 110 ? 3.51 8.469 -6.965 1 98.06 110 GLN A O 1
ATOM 871 N N . ASN A 1 111 ? 5.402 7.418 -7.598 1 97.69 111 ASN A N 1
ATOM 872 C CA . ASN A 1 111 ? 5.68 8.344 -8.695 1 97.69 111 ASN A CA 1
ATOM 873 C C . ASN A 1 111 ? 5.152 7.812 -10.023 1 97.69 111 ASN A C 1
ATOM 875 O O . ASN A 1 111 ? 5.598 6.766 -10.5 1 97.69 111 ASN A O 1
ATOM 879 N N . GLU A 1 112 ? 4.219 8.438 -10.586 1 95.5 112 GLU A N 1
ATOM 880 C CA . GLU A 1 112 ? 3.736 8.141 -11.93 1 95.5 112 GLU A CA 1
ATOM 881 C C . GLU A 1 112 ? 3.844 9.367 -12.836 1 95.5 112 GLU A C 1
ATOM 883 O O . GLU A 1 112 ? 3.152 10.367 -12.625 1 95.5 112 GLU A O 1
ATOM 888 N N . GLY A 1 113 ? 4.688 9.273 -13.812 1 94.5 113 GLY A N 1
ATOM 889 C CA . GLY A 1 113 ? 4.852 10.375 -14.75 1 94.5 113 GLY A CA 1
ATOM 890 C C . GLY A 1 113 ? 5.375 11.641 -14.102 1 94.5 113 GLY A C 1
ATOM 891 O O . GLY A 1 113 ? 4.93 12.742 -14.422 1 94.5 113 GLY A O 1
ATOM 892 N N . GLY A 1 114 ? 6.156 11.453 -13.086 1 94.81 114 GLY A N 1
ATOM 893 C CA . GLY A 1 114 ? 6.785 12.602 -12.445 1 94.81 114 GLY A CA 1
ATOM 894 C C . GLY A 1 114 ? 5.957 13.172 -11.312 1 94.81 114 GLY A C 1
ATOM 895 O O . GLY A 1 114 ? 6.383 14.117 -10.641 1 94.81 114 GLY A O 1
ATOM 896 N N . LYS A 1 115 ? 4.824 12.617 -11.109 1 97 115 LYS A N 1
ATOM 897 C CA . LYS A 1 115 ? 3.961 13.102 -10.031 1 97 115 LYS A CA 1
ATOM 898 C C . LYS A 1 11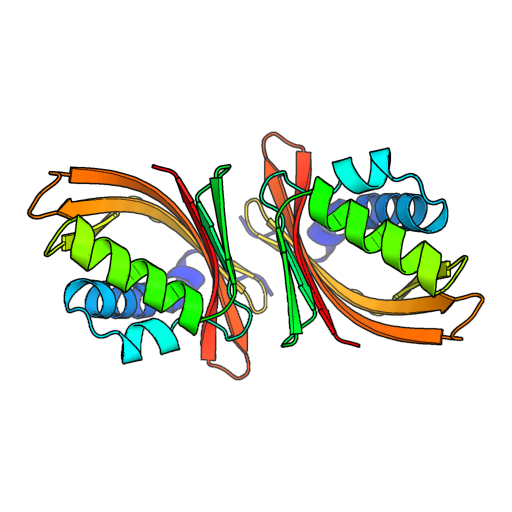5 ? 3.863 12.07 -8.906 1 97 115 LYS A C 1
ATOM 900 O O . LYS A 1 115 ? 3.564 10.898 -9.156 1 97 115 LYS A O 1
ATOM 905 N N . TYR A 1 116 ? 4.117 12.555 -7.703 1 98.31 116 TYR A N 1
ATOM 906 C CA . TYR A 1 116 ? 3.992 11.703 -6.527 1 98.31 116 TYR A CA 1
ATOM 907 C C . TYR A 1 116 ? 2.604 11.828 -5.906 1 98.31 116 TYR A C 1
ATOM 909 O O . TYR A 1 116 ? 2.07 12.93 -5.781 1 98.31 116 TYR A O 1
ATOM 917 N N . ALA A 1 117 ? 2.033 10.672 -5.586 1 98.62 117 ALA A N 1
ATOM 918 C CA . ALA A 1 117 ? 0.76 10.617 -4.871 1 98.62 117 ALA A CA 1
ATOM 919 C C . ALA A 1 117 ? 0.757 9.492 -3.834 1 98.62 117 ALA A C 1
ATOM 921 O O . ALA A 1 117 ? 1.401 8.461 -4.027 1 98.62 117 ALA A O 1
ATOM 922 N N . ILE A 1 118 ? 0.043 9.688 -2.738 1 98.75 118 ILE A N 1
ATOM 923 C CA . ILE A 1 118 ? -0.062 8.68 -1.689 1 98.75 118 ILE A CA 1
ATOM 924 C C . ILE A 1 118 ? -0.872 7.488 -2.197 1 98.75 118 ILE A C 1
ATOM 926 O O . ILE A 1 118 ? -2.01 7.648 -2.646 1 98.75 118 ILE A O 1
ATOM 930 N N . LEU A 1 119 ? -0.267 6.348 -2.139 1 98.56 119 LEU A N 1
ATOM 931 C CA . LEU A 1 119 ? -0.92 5.125 -2.594 1 98.56 119 LEU A CA 1
ATOM 932 C C . LEU A 1 119 ? -1.416 4.301 -1.412 1 98.56 119 LEU A C 1
ATOM 934 O O . LEU A 1 119 ? -2.533 3.777 -1.438 1 98.56 119 LEU A O 1
ATOM 938 N N . HIS A 1 120 ? -0.652 4.152 -0.407 1 98.62 120 HIS A N 1
ATOM 939 C CA . HIS A 1 120 ? -0.931 3.398 0.811 1 98.62 120 HIS A CA 1
ATOM 940 C C . HIS A 1 120 ? -0.655 4.238 2.053 1 98.62 120 HIS A C 1
ATOM 942 O O . HIS A 1 120 ? 0.493 4.598 2.322 1 98.62 120 HIS A O 1
ATOM 948 N N . ASP A 1 121 ? -1.67 4.602 2.773 1 98.62 121 ASP A N 1
ATOM 949 C CA . ASP A 1 121 ? -1.614 5.402 3.994 1 98.62 121 ASP A CA 1
ATOM 950 C C . ASP A 1 121 ? -2.127 4.605 5.195 1 98.62 121 ASP A C 1
ATOM 952 O O . ASP A 1 121 ? -3.326 4.352 5.309 1 98.62 121 ASP A O 1
ATOM 956 N N . GLN A 1 122 ? -1.229 4.215 6.066 1 98.25 122 GLN A N 1
ATOM 957 C CA . GLN A 1 122 ? -1.587 3.389 7.215 1 98.25 122 GLN A CA 1
ATOM 958 C C . GLN A 1 122 ? -1.185 4.059 8.523 1 98.25 122 GLN A C 1
ATOM 960 O O . GLN A 1 122 ? -0.054 4.531 8.664 1 98.25 122 GLN A O 1
ATOM 965 N N . PHE A 1 123 ? -2.162 4.086 9.438 1 97.75 123 PHE A N 1
ATOM 966 C CA . PHE A 1 123 ? -1.856 4.746 10.695 1 97.75 123 PHE A CA 1
ATOM 967 C C . PHE A 1 123 ? -2.404 3.947 11.875 1 97.75 123 PHE A C 1
ATOM 969 O O . PHE A 1 123 ? -3.219 3.041 11.688 1 97.75 123 PHE A O 1
ATOM 976 N N . GLU A 1 124 ? -1.835 4.211 13.047 1 97.12 124 GLU A N 1
ATOM 977 C CA . GLU A 1 124 ? -2.307 3.697 14.328 1 97.12 124 GLU A CA 1
ATOM 978 C C . GLU A 1 124 ? -2.256 4.773 15.406 1 97.12 124 GLU A C 1
ATOM 980 O O . GLU A 1 124 ? -1.378 5.641 15.391 1 97.12 124 GLU A O 1
ATOM 985 N N . LEU A 1 125 ? -3.266 4.727 16.234 1 93.5 125 LEU A N 1
ATOM 986 C CA . LEU A 1 125 ? -3.312 5.664 17.344 1 93.5 125 LEU A CA 1
ATOM 987 C C . LEU A 1 125 ? -2.723 5.043 18.609 1 93.5 125 LEU A C 1
ATOM 989 O O . LEU A 1 125 ? -2.791 3.824 18.797 1 93.5 125 LEU A O 1
ATOM 993 N N . MET B 1 1 ? 18.141 1.158 4.965 1 71.88 1 MET B N 1
ATOM 994 C CA . MET B 1 1 ? 19.125 0.75 3.975 1 71.88 1 MET B CA 1
ATOM 995 C C . MET B 1 1 ? 18.453 0.162 2.74 1 71.88 1 MET B C 1
ATOM 997 O O . MET B 1 1 ? 17.453 -0.56 2.854 1 71.88 1 MET B O 1
ATOM 1001 N N . SER B 1 2 ? 18.906 0.558 1.64 1 83.25 2 SER B N 1
ATOM 1002 C CA . SER B 1 2 ? 18.391 0.081 0.36 1 83.25 2 SER B CA 1
ATOM 1003 C C . SER B 1 2 ? 18.969 -1.286 0.008 1 83.25 2 SER B C 1
ATOM 1005 O O . SER B 1 2 ? 20.125 -1.572 0.309 1 83.25 2 SER B O 1
ATOM 1007 N N . LEU B 1 3 ? 18.125 -2.135 -0.397 1 89.69 3 LEU B N 1
ATOM 1008 C CA . LEU B 1 3 ? 18.531 -3.42 -0.953 1 89.69 3 LEU B CA 1
ATOM 1009 C C . LEU B 1 3 ? 18.828 -3.299 -2.443 1 89.69 3 LEU B C 1
ATOM 1011 O O . LEU B 1 3 ? 18.141 -2.576 -3.162 1 89.69 3 LEU B O 1
ATOM 1015 N N . SER B 1 4 ? 19.922 -4.023 -2.844 1 90.94 4 SER B N 1
ATOM 1016 C CA . SER B 1 4 ? 20.047 -4.156 -4.289 1 90.94 4 SER B CA 1
ATOM 1017 C C . SER B 1 4 ? 18.891 -4.949 -4.887 1 90.94 4 SER B C 1
ATOM 1019 O O . SER B 1 4 ? 18.188 -5.664 -4.172 1 90.94 4 SER B O 1
ATOM 1021 N N . ASN B 1 5 ? 18.719 -4.793 -6.168 1 93.88 5 ASN B N 1
ATOM 1022 C CA . ASN B 1 5 ? 17.688 -5.578 -6.828 1 93.88 5 ASN B CA 1
ATOM 1023 C C . ASN B 1 5 ? 17.922 -7.074 -6.668 1 93.88 5 ASN B C 1
ATOM 1025 O O . ASN B 1 5 ? 16.984 -7.848 -6.508 1 93.88 5 ASN B O 1
ATOM 1029 N N . GLU B 1 6 ? 19.172 -7.445 -6.684 1 94.94 6 GLU B N 1
ATOM 1030 C CA . GLU B 1 6 ? 19.516 -8.852 -6.508 1 94.94 6 GLU B CA 1
ATOM 1031 C C . GLU B 1 6 ? 19.156 -9.344 -5.105 1 94.94 6 GLU B C 1
ATOM 1033 O O . GLU B 1 6 ? 18.688 -10.461 -4.934 1 94.94 6 GLU B O 1
ATOM 1038 N N . GLN B 1 7 ? 19.438 -8.547 -4.16 1 95.38 7 GLN B N 1
ATOM 1039 C CA . GLN B 1 7 ? 19.094 -8.883 -2.781 1 95.38 7 GLN B CA 1
ATOM 1040 C C . GLN B 1 7 ? 17.578 -9 -2.602 1 95.38 7 GLN B C 1
ATOM 1042 O O . GLN B 1 7 ? 17.094 -9.93 -1.959 1 95.38 7 GLN B O 1
ATOM 1047 N N . ALA B 1 8 ? 16.875 -8.008 -3.146 1 96.88 8 ALA B N 1
ATOM 1048 C CA . ALA B 1 8 ? 15.414 -8.039 -3.096 1 96.88 8 ALA B CA 1
ATOM 1049 C C . ALA B 1 8 ? 14.867 -9.305 -3.754 1 96.88 8 ALA B C 1
ATOM 1051 O O . ALA B 1 8 ? 13.945 -9.938 -3.225 1 96.88 8 ALA B O 1
ATOM 1052 N N . GLU B 1 9 ? 15.422 -9.664 -4.895 1 97.56 9 GLU B N 1
ATOM 1053 C CA . GLU B 1 9 ? 15.008 -10.875 -5.602 1 97.56 9 GLU B CA 1
ATOM 1054 C C . GLU B 1 9 ? 15.305 -12.125 -4.781 1 97.56 9 GLU B C 1
ATOM 1056 O O . GLU B 1 9 ? 14.492 -13.047 -4.727 1 97.56 9 GLU B O 1
ATOM 1061 N N . SER B 1 10 ? 16.422 -12.164 -4.184 1 97.69 10 SER B N 1
ATOM 1062 C CA . SER B 1 10 ? 16.797 -13.32 -3.377 1 97.69 10 SER B CA 1
ATOM 1063 C C . SER B 1 10 ? 15.836 -13.523 -2.211 1 97.69 10 SER B C 1
ATOM 1065 O O . SER B 1 10 ? 15.602 -14.656 -1.785 1 97.69 10 SER B O 1
ATOM 1067 N N . ILE B 1 11 ? 15.312 -12.43 -1.71 1 97.38 11 ILE B N 1
ATOM 1068 C CA . ILE B 1 11 ? 14.352 -12.492 -0.618 1 97.38 11 ILE B CA 1
ATOM 1069 C C . ILE B 1 11 ? 12.984 -12.914 -1.156 1 97.38 11 ILE B C 1
ATOM 1071 O O . ILE B 1 11 ? 12.383 -13.867 -0.652 1 97.38 11 ILE B O 1
ATOM 1075 N N . LEU B 1 12 ? 12.516 -12.258 -2.195 1 98.25 12 LEU B N 1
ATOM 1076 C CA . LEU B 1 12 ? 11.102 -12.32 -2.531 1 98.25 12 LEU B CA 1
ATOM 1077 C C . LEU B 1 12 ? 10.828 -13.43 -3.537 1 98.25 12 LEU B C 1
ATOM 1079 O O . LEU B 1 12 ? 9.727 -13.992 -3.559 1 98.25 12 LEU B O 1
ATOM 1083 N N . ALA B 1 13 ? 11.797 -13.836 -4.359 1 98.25 13 ALA B N 1
ATOM 1084 C CA . ALA B 1 13 ? 11.555 -14.836 -5.402 1 98.25 13 ALA B CA 1
ATOM 1085 C C . ALA B 1 13 ? 11.117 -16.156 -4.801 1 98.25 13 ALA B C 1
ATOM 1087 O O . ALA B 1 13 ? 10.125 -16.75 -5.242 1 98.25 13 ALA B O 1
ATOM 1088 N N . PRO B 1 14 ? 11.812 -16.656 -3.787 1 98.38 14 PRO B N 1
ATOM 1089 C CA . PRO B 1 14 ? 11.344 -17.906 -3.203 1 98.38 14 PRO B CA 1
ATOM 1090 C C . PRO B 1 14 ? 9.961 -17.781 -2.564 1 98.38 14 PRO B C 1
ATOM 1092 O O . PRO B 1 14 ? 9.172 -18.734 -2.602 1 98.38 14 PRO B O 1
ATOM 1095 N N . LEU B 1 15 ? 9.648 -16.672 -1.938 1 98.5 15 LEU B N 1
ATOM 1096 C CA . LEU B 1 15 ? 8.336 -16.438 -1.35 1 98.5 15 LEU B CA 1
ATOM 1097 C C . LEU B 1 15 ? 7.258 -16.375 -2.43 1 98.5 15 LEU B C 1
ATOM 1099 O O . LEU B 1 15 ? 6.168 -16.938 -2.252 1 98.5 15 LEU B O 1
ATOM 1103 N N . MET B 1 16 ? 7.648 -15.719 -3.527 1 98.5 16 MET B N 1
ATOM 1104 C CA . MET B 1 16 ? 6.707 -15.633 -4.641 1 98.5 16 MET B CA 1
ATOM 1105 C C . MET B 1 16 ? 6.402 -17.016 -5.203 1 98.5 16 MET B C 1
ATOM 1107 O O . MET B 1 16 ? 5.254 -17.328 -5.531 1 98.5 16 MET B O 1
ATOM 1111 N N . LYS B 1 17 ? 7.41 -17.828 -5.316 1 98.25 17 LYS B N 1
ATOM 1112 C CA . LYS B 1 17 ? 7.211 -19.203 -5.793 1 98.25 17 LYS B CA 1
ATOM 1113 C C . LYS B 1 17 ? 6.234 -19.953 -4.895 1 98.25 17 LYS B C 1
ATOM 1115 O O . LYS B 1 17 ? 5.328 -20.625 -5.387 1 98.25 17 LYS B O 1
ATOM 1120 N N . GLN B 1 18 ? 6.352 -19.828 -3.621 1 98.5 18 GLN B N 1
ATOM 1121 C CA . GLN B 1 18 ? 5.469 -20.484 -2.666 1 98.5 18 GLN B CA 1
ATOM 1122 C C . GLN B 1 18 ? 4.055 -19.906 -2.736 1 98.5 18 GLN B C 1
ATOM 1124 O O . GLN B 1 18 ? 3.076 -20.656 -2.662 1 98.5 18 GLN B O 1
ATOM 1129 N N . TYR B 1 19 ? 3.967 -18.672 -2.865 1 98.56 19 TYR B N 1
ATOM 1130 C CA . TYR B 1 19 ? 2.68 -17.984 -2.984 1 98.56 19 TYR B CA 1
ATOM 1131 C C . TYR B 1 19 ? 1.914 -18.484 -4.207 1 98.56 19 TYR B C 1
ATOM 1133 O O . TYR B 1 19 ? 0.734 -18.828 -4.113 1 98.56 19 TYR B O 1
ATOM 1141 N N . LEU B 1 20 ? 2.594 -18.516 -5.32 1 97.94 20 LEU B N 1
ATOM 1142 C CA . LEU B 1 20 ? 1.958 -18.969 -6.555 1 97.94 20 LEU B CA 1
ATOM 1143 C C . LEU B 1 20 ? 1.543 -20.438 -6.453 1 97.94 20 LEU B C 1
ATOM 1145 O O . LEU B 1 20 ? 0.481 -20.812 -6.949 1 97.94 20 LEU B O 1
ATOM 1149 N N . GLU B 1 21 ? 2.408 -21.188 -5.832 1 97.62 21 GLU B N 1
ATOM 1150 C CA . GLU B 1 21 ? 2.053 -22.594 -5.617 1 97.62 21 GLU B CA 1
ATOM 1151 C C . GLU B 1 21 ? 0.791 -22.719 -4.766 1 97.62 21 GLU B C 1
ATOM 1153 O O . GLU B 1 21 ? -0.081 -23.531 -5.059 1 97.62 21 GLU B O 1
ATOM 1158 N N . ALA B 1 22 ? 0.686 -21.922 -3.721 1 97.69 22 ALA B N 1
ATOM 1159 C CA . ALA B 1 22 ? -0.501 -21.938 -2.869 1 97.69 22 ALA B CA 1
ATOM 1160 C C . ALA B 1 22 ? -1.75 -21.578 -3.662 1 97.69 22 ALA B C 1
ATOM 1162 O O . ALA B 1 22 ? -2.801 -22.203 -3.508 1 97.69 22 ALA B O 1
ATOM 1163 N N . LEU B 1 23 ? -1.644 -20.594 -4.52 1 95.81 23 LEU B N 1
ATOM 1164 C CA . LEU B 1 23 ? -2.762 -20.172 -5.363 1 95.81 23 LEU B CA 1
ATOM 1165 C C . LEU B 1 23 ? -3.156 -21.297 -6.324 1 95.81 23 LEU B C 1
ATOM 1167 O O . LEU B 1 23 ? -4.336 -21.625 -6.441 1 95.81 23 LEU B O 1
ATOM 1171 N N . ASN B 1 24 ? -2.178 -21.906 -6.926 1 95.19 24 ASN B N 1
ATOM 1172 C CA . ASN B 1 24 ? -2.406 -22.891 -7.98 1 95.19 24 ASN B CA 1
ATOM 1173 C C . ASN B 1 24 ? -2.973 -24.203 -7.422 1 95.19 24 ASN B C 1
ATOM 1175 O O . ASN B 1 24 ? -3.631 -24.953 -8.141 1 95.19 24 ASN B O 1
ATOM 1179 N N . THR B 1 25 ? -2.744 -24.422 -6.172 1 94.56 25 THR B N 1
ATOM 1180 C CA . THR B 1 25 ? -3.236 -25.641 -5.547 1 94.56 25 THR B CA 1
ATOM 1181 C C . THR B 1 25 ? -4.449 -25.344 -4.668 1 94.56 25 THR B C 1
ATOM 1183 O O . THR B 1 25 ? -4.922 -26.219 -3.941 1 94.56 25 THR B O 1
ATOM 1186 N N . SER B 1 26 ? -4.863 -24.125 -4.613 1 93.56 26 SER B N 1
ATOM 1187 C CA . SER B 1 26 ? -6.016 -23.672 -3.844 1 93.56 26 SER B CA 1
ATOM 1188 C C . SER B 1 26 ? -5.84 -23.969 -2.357 1 93.56 26 SER B C 1
ATOM 1190 O O . SER B 1 26 ? -6.766 -24.453 -1.699 1 93.56 26 SER B O 1
ATOM 1192 N N . ASP B 1 27 ? -4.629 -23.859 -1.939 1 96 27 ASP B N 1
ATOM 1193 C CA . ASP B 1 27 ? -4.344 -23.906 -0.508 1 96 27 ASP B CA 1
ATOM 1194 C C . ASP B 1 27 ? -4.668 -22.578 0.161 1 96 27 ASP B C 1
ATOM 1196 O O . ASP B 1 27 ? -3.768 -21.781 0.435 1 96 27 ASP B O 1
ATOM 1200 N N . TRP B 1 28 ? -5.906 -22.422 0.52 1 95.75 28 TRP B N 1
ATOM 1201 C CA . TRP B 1 28 ? -6.418 -21.109 0.933 1 95.75 28 TRP B CA 1
ATOM 1202 C C . TRP B 1 28 ? -5.867 -20.719 2.301 1 95.75 28 TRP B C 1
ATOM 1204 O O . TRP B 1 28 ? -5.664 -19.531 2.578 1 95.75 28 TRP B O 1
ATOM 1214 N N . LYS B 1 29 ? -5.633 -21.641 3.121 1 96.81 29 LYS B N 1
ATOM 1215 C CA . LYS B 1 29 ? -5.004 -21.312 4.398 1 96.81 29 LYS B CA 1
ATOM 1216 C C . LYS B 1 29 ? -3.607 -20.734 4.191 1 96.81 29 LYS B C 1
ATOM 1218 O O . LYS B 1 29 ? -3.234 -19.766 4.84 1 96.81 29 LYS B O 1
ATOM 1223 N N . ALA B 1 30 ? -2.881 -21.328 3.307 1 97.69 30 ALA B N 1
ATOM 1224 C CA . ALA B 1 30 ? -1.55 -20.812 2.988 1 97.69 30 ALA B CA 1
ATOM 1225 C C . ALA B 1 30 ? -1.631 -19.438 2.346 1 97.69 30 ALA B C 1
ATOM 1227 O O . ALA B 1 30 ? -0.848 -18.547 2.68 1 97.69 30 ALA B O 1
ATOM 1228 N N . VAL B 1 31 ? -2.574 -19.266 1.408 1 97.94 31 VAL B N 1
ATOM 1229 C CA . VAL B 1 31 ? -2.744 -17.969 0.743 1 97.94 31 VAL B CA 1
ATOM 1230 C C . VAL B 1 31 ? -3.016 -16.891 1.78 1 97.94 31 VAL B C 1
ATOM 1232 O O . VAL B 1 31 ? -2.416 -15.805 1.731 1 97.94 31 VAL B O 1
ATOM 1235 N N . GLU B 1 32 ? -3.881 -17.219 2.689 1 97.94 32 GLU B N 1
ATOM 1236 C CA . GLU B 1 32 ? -4.219 -16.266 3.74 1 97.94 32 GLU B CA 1
ATOM 1237 C C . GLU B 1 32 ? -2.977 -15.812 4.508 1 97.94 32 GLU B C 1
ATOM 1239 O O . GLU B 1 32 ? -2.83 -14.633 4.832 1 97.94 32 GLU B O 1
ATOM 1244 N N . ASN B 1 33 ? -2.076 -16.672 4.727 1 97.5 33 ASN B N 1
ATOM 1245 C CA . ASN B 1 33 ? -0.891 -16.422 5.539 1 97.5 33 ASN B CA 1
ATOM 1246 C C . ASN B 1 33 ? 0.115 -15.547 4.809 1 97.5 33 ASN B C 1
ATOM 1248 O O . ASN B 1 33 ? 1.033 -15 5.422 1 97.5 33 ASN B O 1
ATOM 1252 N N . PHE B 1 34 ? -0.024 -15.414 3.52 1 98.56 34 PHE B N 1
ATOM 1253 C CA . PHE B 1 34 ? 0.884 -14.555 2.77 1 98.56 34 PHE B CA 1
ATOM 1254 C C . PHE B 1 34 ? 0.446 -13.102 2.854 1 98.56 34 PHE B C 1
ATOM 1256 O O . PHE B 1 34 ? 1.223 -12.195 2.547 1 98.56 34 PHE B O 1
ATOM 1263 N N . TYR B 1 35 ? -0.758 -12.914 3.221 1 98.56 35 TYR B N 1
ATOM 1264 C CA . TYR B 1 35 ? -1.257 -11.547 3.293 1 98.56 35 TYR B CA 1
ATOM 1265 C C . TYR B 1 35 ? -1.184 -11.016 4.719 1 98.56 35 TYR B C 1
ATOM 1267 O O . TYR B 1 35 ? -1.544 -11.711 5.668 1 98.56 35 TYR B O 1
ATOM 1275 N N . HIS B 1 36 ? -0.652 -9.797 4.855 1 97.69 36 HIS B N 1
ATOM 1276 C CA . HIS B 1 36 ? -0.725 -9.062 6.113 1 97.69 36 HIS B CA 1
ATOM 1277 C C . HIS B 1 36 ? -2.17 -8.891 6.566 1 97.69 36 HIS B C 1
ATOM 1279 O O . HIS B 1 36 ? -3.084 -8.836 5.738 1 97.69 36 HIS B O 1
ATOM 1285 N N . VAL B 1 37 ? -2.434 -8.773 7.891 1 95.62 37 VAL B N 1
ATOM 1286 C CA . VAL B 1 37 ? -3.777 -8.586 8.43 1 95.62 37 VAL B CA 1
ATOM 1287 C C . VAL B 1 37 ? -4.359 -7.266 7.922 1 95.62 37 VAL B C 1
ATOM 1289 O O . VAL B 1 37 ? -5.574 -7.137 7.762 1 95.62 37 VAL B O 1
ATOM 1292 N N . ASN B 1 38 ? -3.477 -6.277 7.527 1 97.19 38 ASN B N 1
ATOM 1293 C CA . ASN B 1 38 ? -3.893 -4.98 7.008 1 97.19 38 ASN B CA 1
ATOM 1294 C C . ASN B 1 38 ? -3.715 -4.898 5.496 1 97.19 38 ASN B C 1
ATOM 1296 O O . ASN B 1 38 ? -3.559 -3.811 4.941 1 97.19 38 ASN B O 1
ATOM 1300 N N . ALA B 1 39 ? -3.678 -6.039 4.855 1 98.5 39 ALA B N 1
ATOM 1301 C CA . ALA B 1 39 ? -3.43 -6.082 3.416 1 98.5 39 ALA B CA 1
ATOM 1302 C C . ALA B 1 39 ? -4.629 -5.555 2.635 1 98.5 39 ALA B C 1
ATOM 1304 O O . ALA B 1 39 ? -5.77 -5.648 3.098 1 98.5 39 ALA B O 1
ATOM 1305 N N . VAL B 1 40 ? -4.34 -5.039 1.487 1 98.56 40 VAL B N 1
ATOM 1306 C CA . VAL B 1 40 ? -5.363 -4.664 0.518 1 98.56 40 VAL B CA 1
ATOM 1307 C C . VAL B 1 40 ? -5.055 -5.301 -0.834 1 98.56 40 VAL B C 1
ATOM 1309 O O . VAL B 1 40 ? -3.889 -5.43 -1.215 1 98.56 40 VAL B O 1
ATOM 1312 N N . MET B 1 41 ? -6.098 -5.719 -1.492 1 98.31 41 MET B N 1
ATOM 1313 C CA . MET B 1 41 ? -6.039 -6.105 -2.898 1 98.31 41 MET B CA 1
ATOM 1314 C C . MET B 1 41 ? -6.891 -5.172 -3.756 1 98.31 41 MET B C 1
ATOM 1316 O O . MET B 1 41 ? -8.094 -5.031 -3.525 1 98.31 41 MET B O 1
ATOM 1320 N N . ILE B 1 42 ? -6.254 -4.613 -4.734 1 98 42 ILE B N 1
ATOM 1321 C CA . ILE B 1 42 ? -6.879 -3.568 -5.539 1 98 42 ILE B CA 1
ATOM 1322 C C . ILE B 1 42 ? -6.875 -3.98 -7.008 1 98 42 ILE B C 1
ATOM 1324 O O . ILE B 1 42 ? -5.82 -4.277 -7.574 1 98 42 ILE B O 1
ATOM 1328 N N . GLU B 1 43 ? -8.047 -4.07 -7.52 1 96.25 43 GLU B N 1
ATOM 1329 C CA . GLU B 1 43 ? -8.156 -4.023 -8.977 1 96.25 43 GLU B CA 1
ATOM 1330 C C . GLU B 1 43 ? -8.18 -2.586 -9.484 1 96.25 43 GLU B C 1
ATOM 1332 O O . GLU B 1 43 ? -9.164 -1.868 -9.281 1 96.25 43 GLU B O 1
ATOM 1337 N N . LYS B 1 44 ? -7.168 -2.236 -10.164 1 96.06 44 LYS B N 1
ATOM 1338 C CA . LYS B 1 44 ? -6.965 -0.83 -10.5 1 96.06 44 LYS B CA 1
ATOM 1339 C C . LYS B 1 44 ? -8.227 -0.221 -11.102 1 96.06 44 LYS B C 1
ATOM 1341 O O . LYS B 1 44 ? -8.781 -0.76 -12.062 1 96.06 44 LYS B O 1
ATOM 1346 N N . GLY B 1 45 ? -8.664 0.872 -10.453 1 91.88 45 GLY B N 1
ATOM 1347 C CA . GLY B 1 45 ? -9.781 1.662 -10.945 1 91.88 45 GLY B CA 1
ATOM 1348 C C . GLY B 1 45 ? -11.125 0.999 -10.711 1 91.88 45 GLY B C 1
ATOM 1349 O O . GLY B 1 45 ? -12.156 1.505 -11.156 1 91.88 45 GLY B O 1
ATOM 1350 N N . LYS B 1 46 ? -11.305 -0.126 -9.984 1 92.19 46 LYS B N 1
ATOM 1351 C CA . LYS B 1 46 ? -12.555 -0.872 -9.922 1 92.19 46 LYS B CA 1
ATOM 1352 C C . LYS B 1 46 ? -12.938 -1.191 -8.477 1 92.19 46 LYS B C 1
ATOM 1354 O O . LYS B 1 46 ? -13.992 -0.777 -8 1 92.19 46 LYS B O 1
ATOM 1359 N N . SER B 1 47 ? -11.984 -1.882 -7.754 1 94.19 47 SER B N 1
ATOM 1360 C CA . SER B 1 47 ? -12.398 -2.393 -6.453 1 94.19 47 SER B CA 1
ATOM 1361 C C . SER B 1 47 ? -11.211 -2.562 -5.516 1 94.19 47 SER B C 1
ATOM 1363 O O . SER B 1 47 ? -10.055 -2.516 -5.957 1 94.19 47 SER B O 1
ATOM 1365 N N . CYS B 1 48 ? -11.508 -2.691 -4.297 1 97.38 48 CYS B N 1
ATOM 1366 C CA . CYS B 1 48 ? -10.531 -2.938 -3.242 1 97.38 48 CYS B CA 1
ATOM 1367 C C . CYS B 1 48 ? -11.094 -3.881 -2.186 1 97.38 48 CYS B C 1
ATOM 1369 O O . CYS B 1 48 ? -12.227 -3.703 -1.728 1 97.38 48 CYS B O 1
ATOM 1371 N N . MET B 1 49 ? -10.305 -4.891 -1.929 1 97.56 49 MET B N 1
ATOM 1372 C CA . MET B 1 49 ? -10.586 -5.762 -0.79 1 97.56 49 MET B CA 1
ATOM 1373 C C . MET B 1 49 ? -9.633 -5.477 0.365 1 97.56 49 MET B C 1
ATOM 1375 O O . MET B 1 49 ? -8.438 -5.266 0.151 1 97.56 49 MET B O 1
ATOM 1379 N N . PHE B 1 50 ? -10.227 -5.496 1.586 1 97.62 50 PHE B N 1
ATOM 1380 C CA . PHE B 1 50 ? -9.422 -5.211 2.768 1 97.62 50 PHE B CA 1
ATOM 1381 C C . PHE B 1 50 ? -9.438 -6.391 3.732 1 97.62 50 PHE B C 1
ATOM 1383 O O . PHE B 1 50 ? -10.508 -6.867 4.121 1 97.62 50 PHE B O 1
ATOM 1390 N N . GLY B 1 51 ? -8.211 -6.789 4.09 1 97.06 51 GLY B N 1
ATOM 1391 C CA . GLY B 1 51 ? -8.047 -7.863 5.055 1 97.06 51 GLY B CA 1
ATOM 1392 C C . GLY B 1 51 ? -7.797 -9.211 4.41 1 97.06 51 GLY B C 1
ATOM 1393 O O . GLY B 1 51 ? -8.273 -9.477 3.307 1 97.06 51 GLY B O 1
ATOM 1394 N N . ASN B 1 52 ? -7.012 -10.062 5.133 1 95.94 52 ASN B N 1
ATOM 1395 C CA . ASN B 1 52 ? -6.574 -11.336 4.559 1 95.94 52 ASN B CA 1
ATOM 1396 C C . ASN B 1 52 ? -7.754 -12.266 4.301 1 95.94 52 ASN B C 1
ATOM 1398 O O . ASN B 1 52 ? -7.789 -12.969 3.287 1 95.94 52 ASN B O 1
ATOM 1402 N N . GLN B 1 53 ? -8.836 -12.234 5.098 1 95 53 GLN B N 1
ATOM 1403 C CA . GLN B 1 53 ? -9.992 -13.102 4.871 1 95 53 GLN B CA 1
ATOM 1404 C C . GLN B 1 53 ? -10.766 -12.672 3.629 1 95 53 GLN B C 1
ATOM 1406 O O . GLN B 1 53 ? -11.133 -13.508 2.801 1 95 53 GLN B O 1
ATOM 1411 N N . ALA B 1 54 ? -11.031 -11.367 3.52 1 95.94 54 ALA B N 1
ATOM 1412 C CA . ALA B 1 54 ? -11.758 -10.852 2.361 1 95.94 54 ALA B CA 1
ATOM 1413 C C . ALA B 1 54 ? -11.008 -11.156 1.066 1 95.94 54 ALA B C 1
ATOM 1415 O O . ALA B 1 54 ? -11.625 -11.461 0.042 1 95.94 54 ALA B O 1
ATOM 1416 N N . ILE B 1 55 ? -9.68 -11.055 1.096 1 97.44 55 ILE B N 1
ATOM 1417 C CA . ILE B 1 55 ? -8.852 -11.312 -0.076 1 97.44 55 ILE B CA 1
ATOM 1418 C C . ILE B 1 55 ? -8.938 -12.789 -0.453 1 97.44 55 ILE B C 1
ATOM 1420 O O . ILE B 1 55 ? -9.148 -13.133 -1.619 1 97.44 55 ILE B O 1
ATOM 1424 N N . VAL B 1 56 ? -8.844 -13.641 0.501 1 96.31 56 VAL B N 1
ATOM 1425 C CA . VAL B 1 56 ? -8.922 -15.078 0.247 1 96.31 56 VAL B CA 1
ATOM 1426 C C . VAL B 1 56 ? -10.297 -15.422 -0.327 1 96.31 56 VAL B C 1
ATOM 1428 O O . VAL B 1 56 ? -10.398 -16.203 -1.272 1 96.31 56 VAL B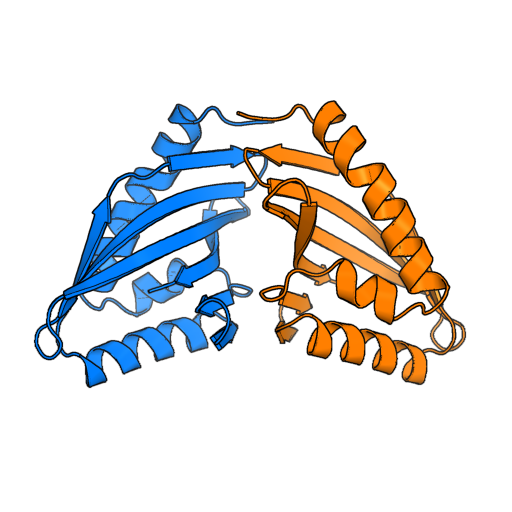 O 1
ATOM 1431 N N . ASP B 1 57 ? -11.367 -14.797 0.193 1 95.62 57 ASP B N 1
ATOM 1432 C CA . ASP B 1 57 ? -12.719 -15.031 -0.316 1 95.62 57 ASP B CA 1
ATOM 1433 C C . ASP B 1 57 ? -12.836 -14.602 -1.779 1 95.62 57 ASP B C 1
ATOM 1435 O O . ASP B 1 57 ? -13.57 -15.219 -2.551 1 95.62 57 ASP B O 1
ATOM 1439 N N . SER B 1 58 ? -12.156 -13.602 -2.076 1 93.56 58 SER B N 1
ATOM 1440 C CA . SER B 1 58 ? -12.156 -13.156 -3.465 1 93.56 58 SER B CA 1
ATOM 1441 C C . SER B 1 58 ? -11.531 -14.203 -4.383 1 93.56 58 SER B C 1
ATOM 1443 O O . SER B 1 58 ? -12.047 -14.469 -5.469 1 93.56 58 SER B O 1
ATOM 1445 N N . PHE B 1 59 ? -10.406 -14.781 -3.996 1 93.81 59 PHE B N 1
ATOM 1446 C CA . PHE B 1 59 ? -9.758 -15.828 -4.781 1 93.81 59 PHE B CA 1
ATOM 1447 C C . PHE B 1 59 ? -10.664 -17.047 -4.902 1 93.81 59 PHE B C 1
ATOM 1449 O O . PHE B 1 59 ? -10.75 -17.656 -5.973 1 93.81 59 PHE B O 1
ATOM 1456 N N . LYS B 1 60 ? -11.336 -17.375 -3.822 1 93.62 60 LYS B N 1
ATOM 1457 C CA . LYS B 1 60 ? -12.281 -18.484 -3.859 1 93.62 60 LYS B CA 1
ATOM 1458 C C . LYS B 1 60 ? -13.391 -18.234 -4.871 1 93.62 60 LYS B C 1
ATOM 1460 O O . LYS B 1 60 ? -13.789 -19.125 -5.609 1 93.62 60 LYS B O 1
ATOM 1465 N N . GLY B 1 61 ? -13.867 -17.016 -4.875 1 90.94 61 GLY B N 1
ATOM 1466 C CA . GLY B 1 61 ? -14.891 -16.641 -5.832 1 90.94 61 GLY B CA 1
ATOM 1467 C C . GLY B 1 61 ? -14.438 -16.766 -7.273 1 90.94 61 GLY B C 1
ATOM 1468 O O . GLY B 1 61 ? -15.203 -17.188 -8.141 1 90.94 61 GLY B O 1
ATOM 1469 N N . MET B 1 62 ? -13.242 -16.406 -7.527 1 87.56 62 MET B N 1
ATOM 1470 C CA . MET B 1 62 ? -12.672 -16.531 -8.867 1 87.56 62 MET B CA 1
ATOM 1471 C C . MET B 1 62 ? -12.625 -18 -9.297 1 87.56 62 MET B C 1
ATOM 1473 O O . MET B 1 62 ? -12.914 -18.312 -10.445 1 87.56 62 MET B O 1
ATOM 1477 N N . GLY B 1 63 ? -12.195 -18.781 -8.383 1 85.5 63 GLY B N 1
ATOM 1478 C CA . GLY B 1 63 ? -12.18 -20.203 -8.664 1 85.5 63 GLY B CA 1
ATOM 1479 C C . GLY B 1 63 ? -13.547 -20.75 -9.039 1 85.5 63 GLY B C 1
ATOM 1480 O O . GLY B 1 63 ? -13.664 -21.578 -9.953 1 85.5 63 GLY B O 1
ATOM 1481 N N . ALA B 1 64 ? -14.523 -20.219 -8.383 1 85.94 64 ALA B N 1
ATOM 1482 C CA . ALA B 1 64 ? -15.883 -20.672 -8.656 1 85.94 64 ALA B CA 1
ATOM 1483 C C . ALA B 1 64 ? -16.359 -20.203 -10.031 1 85.94 64 ALA B C 1
ATOM 1485 O O . ALA B 1 64 ? -17.062 -20.922 -10.727 1 85.94 64 ALA B O 1
ATOM 1486 N N . GLU B 1 65 ? -15.852 -19.062 -10.367 1 86.38 65 GLU B N 1
ATOM 1487 C CA . GLU B 1 65 ? -16.297 -18.453 -11.609 1 86.38 65 GLU B CA 1
ATOM 1488 C C . GLU B 1 65 ? -15.523 -18.984 -12.805 1 86.38 65 GLU B C 1
ATOM 1490 O O . GLU B 1 65 ? -16.094 -19.234 -13.867 1 86.38 65 GLU B O 1
ATOM 1495 N N . PHE B 1 66 ? -14.242 -19.156 -12.633 1 89.38 66 PHE B N 1
ATOM 1496 C CA . PHE B 1 66 ? -13.375 -19.453 -13.773 1 89.38 66 PHE B CA 1
ATOM 1497 C C . PHE B 1 66 ? -13.008 -20.922 -13.797 1 89.38 66 PHE B C 1
ATOM 1499 O O . PHE B 1 66 ? -12.477 -21.422 -14.797 1 89.38 66 PHE B O 1
ATOM 1506 N N . GLY B 1 67 ? -13.375 -21.625 -12.742 1 87.44 67 GLY B N 1
ATOM 1507 C CA . GLY B 1 67 ? -12.859 -22.969 -12.602 1 87.44 67 GLY B CA 1
ATOM 1508 C C . GLY B 1 67 ? -11.406 -23.016 -12.156 1 87.44 67 GLY B C 1
ATOM 1509 O O . GLY B 1 67 ? -10.898 -22.047 -11.586 1 87.44 67 GLY B O 1
ATOM 1510 N N . LYS B 1 68 ? -10.773 -24.188 -12.438 1 88.75 68 LYS B N 1
ATOM 1511 C CA . LYS B 1 68 ? -9.359 -24.312 -12.102 1 88.75 68 LYS B CA 1
ATOM 1512 C C . LYS B 1 68 ? -8.508 -23.344 -12.906 1 88.75 68 LYS B C 1
ATOM 1514 O O . LYS B 1 68 ? -8.75 -23.141 -14.102 1 88.75 68 LYS B O 1
ATOM 1519 N N . TYR B 1 69 ? -7.555 -22.781 -12.25 1 91.31 69 TYR B N 1
ATOM 1520 C CA . TYR B 1 69 ? -6.652 -21.875 -12.945 1 91.31 69 TYR B CA 1
ATOM 1521 C C . TYR B 1 69 ? -5.211 -22.078 -12.5 1 91.31 69 TYR B C 1
ATOM 1523 O O . TYR B 1 69 ? -4.957 -22.719 -11.469 1 91.31 69 TYR B O 1
ATOM 1531 N N . GLU B 1 70 ? -4.371 -21.703 -13.383 1 94.44 70 GLU B N 1
ATOM 1532 C CA . GLU B 1 70 ? -2.941 -21.641 -13.094 1 94.44 70 GLU B CA 1
ATOM 1533 C C . GLU B 1 70 ? -2.389 -20.234 -13.344 1 94.44 70 GLU B C 1
ATOM 1535 O O . GLU B 1 70 ? -2.686 -19.625 -14.375 1 94.44 70 GLU B O 1
ATOM 1540 N N . VAL B 1 71 ? -1.612 -19.797 -12.375 1 96 71 VAL B N 1
ATOM 1541 C CA . VAL B 1 71 ? -1.025 -18.469 -12.523 1 96 71 VAL B CA 1
ATOM 1542 C C . VAL B 1 71 ? 0.474 -18.594 -12.789 1 96 71 VAL B C 1
ATOM 1544 O O . VAL B 1 71 ? 1.156 -19.406 -12.164 1 96 71 VAL B O 1
ATOM 1547 N N . GLN B 1 72 ? 0.91 -17.781 -13.719 1 96.75 72 GLN B N 1
ATOM 1548 C CA . GLN B 1 72 ? 2.33 -17.625 -14.016 1 96.75 72 GLN B CA 1
ATOM 1549 C C . GLN B 1 72 ? 2.727 -16.141 -14.047 1 96.75 72 GLN B C 1
ATOM 1551 O O . GLN B 1 72 ? 1.905 -15.289 -14.375 1 96.75 72 GLN B O 1
ATOM 1556 N N . ILE B 1 73 ? 3.992 -15.922 -13.648 1 98.25 73 ILE B N 1
ATOM 1557 C CA . ILE B 1 73 ? 4.477 -14.555 -13.719 1 98.25 73 ILE B CA 1
ATOM 1558 C C . ILE B 1 73 ? 5.707 -14.484 -14.617 1 98.25 73 ILE B C 1
ATOM 1560 O O . ILE B 1 73 ? 6.41 -15.484 -14.797 1 98.25 73 ILE B O 1
ATOM 1564 N N . SER B 1 74 ? 5.922 -13.359 -15.227 1 98.19 74 SER B N 1
ATOM 1565 C CA . SER B 1 74 ? 7.062 -13.117 -16.109 1 98.19 74 SER B CA 1
ATOM 1566 C C . SER B 1 74 ? 7.488 -11.648 -16.062 1 98.19 74 SER B C 1
ATOM 1568 O O . SER B 1 74 ? 6.742 -10.797 -15.586 1 98.19 74 SER B O 1
ATOM 1570 N N . ASN B 1 75 ? 8.805 -11.391 -16.453 1 98.12 75 ASN B N 1
ATOM 1571 C CA . ASN B 1 75 ? 9.336 -10.031 -16.547 1 98.12 75 ASN B CA 1
ATOM 1572 C C . ASN B 1 75 ? 9.258 -9.312 -15.203 1 98.12 75 ASN B C 1
ATOM 1574 O O . ASN B 1 75 ? 8.789 -8.18 -15.125 1 98.12 75 ASN B O 1
ATOM 1578 N N . SER B 1 76 ? 9.695 -10.039 -14.211 1 98.38 76 SER B N 1
ATOM 1579 C CA . SER B 1 76 ? 9.562 -9.5 -12.867 1 98.38 76 SER B CA 1
ATOM 1580 C C . SER B 1 76 ? 10.75 -8.617 -12.5 1 98.38 76 SER B C 1
ATOM 1582 O O . SER B 1 76 ? 11.891 -8.922 -12.852 1 98.38 76 SER B O 1
ATOM 1584 N N . ARG B 1 77 ? 10.391 -7.602 -11.867 1 97.06 77 ARG B N 1
ATOM 1585 C CA . ARG B 1 77 ? 11.383 -6.727 -11.25 1 97.06 77 ARG B CA 1
ATOM 1586 C C . ARG B 1 77 ? 11.188 -6.652 -9.742 1 97.06 77 ARG B C 1
ATOM 1588 O O . ARG B 1 77 ? 10.062 -6.5 -9.258 1 97.06 77 ARG B O 1
ATOM 1595 N N . TYR B 1 78 ? 12.312 -6.797 -9.047 1 97.44 78 TYR B N 1
ATOM 1596 C CA . TYR B 1 78 ? 12.305 -6.766 -7.586 1 97.44 78 TYR B CA 1
ATOM 1597 C C . TYR B 1 78 ? 13.062 -5.555 -7.059 1 97.44 78 TYR B C 1
ATOM 1599 O O . TYR B 1 78 ? 14.117 -5.191 -7.594 1 97.44 78 TYR B O 1
ATOM 1607 N N . GLU B 1 79 ? 12.461 -4.93 -6.082 1 96.56 79 GLU B N 1
ATOM 1608 C CA . GLU B 1 79 ? 13.078 -3.789 -5.406 1 96.56 79 GLU B CA 1
ATOM 1609 C C . GLU B 1 79 ? 12.797 -3.812 -3.908 1 96.56 79 GLU B C 1
ATOM 1611 O O . GLU B 1 79 ? 11.781 -4.371 -3.473 1 96.56 79 GLU B O 1
ATOM 1616 N N . GLY B 1 80 ? 13.719 -3.225 -3.148 1 95.44 80 GLY B N 1
ATOM 1617 C CA . GLY B 1 80 ? 13.508 -3.238 -1.71 1 95.44 80 GLY B CA 1
ATOM 1618 C C . GLY B 1 80 ? 14.172 -2.076 -0.997 1 95.44 80 GLY B C 1
ATOM 1619 O O . GLY B 1 80 ? 15.227 -1.599 -1.425 1 95.44 80 GLY B O 1
ATOM 1620 N N . VAL B 1 81 ? 13.492 -1.663 -0.025 1 94.75 81 VAL B N 1
ATOM 1621 C CA . VAL B 1 81 ? 14.031 -0.612 0.834 1 94.75 81 VAL B CA 1
ATOM 1622 C C . VAL B 1 81 ? 13.453 -0.75 2.24 1 94.75 81 VAL B C 1
ATOM 1624 O O . VAL B 1 81 ? 12.25 -0.978 2.406 1 94.75 81 VAL B O 1
ATOM 1627 N N . GLY B 1 82 ? 14.406 -0.684 3.203 1 92.44 82 GLY B N 1
ATOM 1628 C CA . GLY B 1 82 ? 13.945 -0.801 4.578 1 92.44 82 GLY B CA 1
ATOM 1629 C C . GLY B 1 82 ? 13.203 -2.096 4.848 1 92.44 82 GLY B C 1
ATOM 1630 O O . GLY B 1 82 ? 13.703 -3.182 4.547 1 92.44 82 GLY B O 1
ATOM 1631 N N . ASP B 1 83 ? 11.953 -1.901 5.285 1 93.75 83 ASP B N 1
ATOM 1632 C CA . ASP B 1 83 ? 11.156 -3.061 5.672 1 93.75 83 ASP B CA 1
ATOM 1633 C C . ASP B 1 83 ? 10.258 -3.521 4.523 1 93.75 83 ASP B C 1
ATOM 1635 O O . ASP B 1 83 ? 9.367 -4.344 4.715 1 93.75 83 ASP B O 1
ATOM 1639 N N . PHE B 1 84 ? 10.555 -2.939 3.369 1 96.56 84 PHE B N 1
ATOM 1640 C CA . PHE B 1 84 ? 9.664 -3.254 2.26 1 96.56 84 PHE B CA 1
ATOM 1641 C C . PHE B 1 84 ? 10.43 -3.885 1.105 1 96.56 84 PHE B C 1
ATOM 1643 O O . PHE B 1 84 ? 11.57 -3.5 0.828 1 96.56 84 PHE B O 1
ATOM 1650 N N . VAL B 1 85 ? 9.82 -4.844 0.5 1 97.31 85 VAL B N 1
ATOM 1651 C CA . VAL B 1 85 ? 10.266 -5.398 -0.773 1 97.31 85 VAL B CA 1
ATOM 1652 C C . VAL B 1 85 ? 9.094 -5.457 -1.751 1 97.31 85 VAL B C 1
ATOM 1654 O O . VAL B 1 85 ? 7.977 -5.805 -1.369 1 97.31 85 VAL B O 1
ATOM 1657 N N . ASN B 1 86 ? 9.352 -5.102 -2.973 1 97 86 ASN B N 1
ATOM 1658 C CA . ASN B 1 86 ? 8.266 -5.031 -3.943 1 97 86 ASN B CA 1
ATOM 1659 C C . ASN B 1 86 ? 8.586 -5.828 -5.203 1 97 86 ASN B C 1
ATOM 1661 O O . ASN B 1 86 ? 9.758 -6.07 -5.508 1 97 86 ASN B O 1
ATOM 1665 N N . ILE B 1 87 ? 7.547 -6.199 -5.84 1 98.31 87 ILE B N 1
ATOM 1666 C CA . ILE B 1 87 ? 7.656 -6.863 -7.137 1 98.31 87 ILE B CA 1
ATOM 1667 C C . ILE B 1 87 ? 6.719 -6.195 -8.141 1 98.31 87 ILE B C 1
ATOM 1669 O O . ILE B 1 87 ? 5.582 -5.848 -7.797 1 98.31 87 ILE B O 1
ATOM 1673 N N . HIS B 1 88 ? 7.195 -5.902 -9.281 1 98.31 88 HIS B N 1
ATOM 1674 C CA . HIS B 1 88 ? 6.445 -5.566 -10.484 1 98.31 88 HIS B CA 1
ATOM 1675 C C . HIS B 1 88 ? 6.531 -6.688 -11.516 1 98.31 88 HIS B C 1
ATOM 1677 O O . HIS B 1 88 ? 7.625 -7.133 -11.867 1 98.31 88 HIS B O 1
ATOM 1683 N N . THR B 1 89 ? 5.41 -7.152 -11.977 1 98.69 89 THR B N 1
ATOM 1684 C CA . THR B 1 89 ? 5.516 -8.32 -12.844 1 98.69 89 THR B CA 1
ATOM 1685 C C . THR B 1 89 ? 4.297 -8.43 -13.758 1 98.69 89 THR B C 1
ATOM 1687 O O . THR B 1 89 ? 3.23 -7.898 -13.445 1 98.69 89 THR B O 1
ATOM 1690 N N . ASP B 1 90 ? 4.484 -9.047 -14.922 1 98.75 90 ASP B N 1
ATOM 1691 C CA . ASP B 1 90 ? 3.389 -9.547 -15.742 1 98.75 90 ASP B CA 1
ATOM 1692 C C . ASP B 1 90 ? 2.836 -10.859 -15.18 1 98.75 90 ASP B C 1
ATOM 1694 O O . ASP B 1 90 ? 3.578 -11.656 -14.602 1 98.75 90 ASP B O 1
ATOM 1698 N N . PHE B 1 91 ? 1.571 -10.984 -15.344 1 98.06 91 PHE B N 1
ATOM 1699 C CA . PHE B 1 91 ? 1 -12.273 -14.953 1 98.06 91 PHE B CA 1
ATOM 1700 C C . PHE B 1 91 ? 0.041 -12.781 -16.016 1 98.06 91 PHE B C 1
ATOM 1702 O O . PHE B 1 91 ? -0.435 -12.016 -16.859 1 98.06 91 PHE B O 1
ATOM 1709 N N . SER B 1 92 ? -0.11 -14.133 -16 1 97.25 92 SER B N 1
ATOM 1710 C CA . SER B 1 92 ? -1.129 -14.805 -16.797 1 97.25 92 SER B CA 1
ATOM 1711 C C . SER B 1 92 ? -1.864 -15.859 -15.977 1 97.25 92 SER B C 1
ATOM 1713 O O . SER B 1 92 ? -1.235 -16.672 -15.297 1 97.25 92 SER B O 1
ATOM 1715 N N . PHE B 1 93 ? -3.191 -15.742 -15.992 1 94.12 93 PHE B N 1
ATOM 1716 C CA . PHE B 1 93 ? -4.059 -16.797 -15.484 1 94.12 93 PHE B CA 1
ATOM 1717 C C . PHE B 1 93 ? -4.562 -17.672 -16.609 1 94.12 93 PHE B C 1
ATOM 1719 O O . PHE B 1 93 ? -5.262 -17.203 -17.516 1 94.12 93 PHE B O 1
ATOM 1726 N N . VAL B 1 94 ? -4.16 -18.906 -16.625 1 94.62 94 VAL B N 1
ATOM 1727 C CA . VAL B 1 94 ? -4.754 -19.891 -17.531 1 94.62 94 VAL B CA 1
ATOM 1728 C C . VAL B 1 94 ? -5.941 -20.562 -16.844 1 94.62 94 VAL B C 1
ATOM 1730 O O . VAL B 1 94 ? -5.766 -21.281 -15.852 1 94.62 94 VAL B O 1
ATOM 1733 N N . THR B 1 95 ? -7.16 -20.297 -17.328 1 92.25 95 THR B N 1
ATOM 1734 C CA . THR B 1 95 ? -8.367 -20.766 -16.656 1 92.25 95 THR B CA 1
ATOM 1735 C C . THR B 1 95 ? -9.047 -21.859 -17.469 1 92.25 95 THR B C 1
ATOM 1737 O O . THR B 1 95 ? -8.898 -21.922 -18.688 1 92.25 95 THR B O 1
ATOM 1740 N N . GLU B 1 96 ? -9.727 -22.625 -16.781 1 90.44 96 GLU B N 1
ATOM 1741 C CA . GLU B 1 96 ? -10.453 -23.734 -17.406 1 90.44 96 GLU B CA 1
ATOM 1742 C C . GLU B 1 96 ? -11.617 -23.219 -18.25 1 90.44 96 GLU B C 1
ATOM 1744 O O . GLU B 1 96 ? -11.891 -23.766 -19.328 1 90.44 96 GLU B O 1
ATOM 1749 N N . LYS B 1 97 ? -12.305 -22.141 -17.812 1 91.19 97 LYS B N 1
ATOM 1750 C CA . LYS B 1 97 ? -13.586 -21.766 -18.406 1 91.19 97 LYS B CA 1
ATOM 1751 C C . LYS B 1 97 ? -13.461 -20.484 -19.219 1 91.19 97 LYS B C 1
ATOM 1753 O O . LYS B 1 97 ? -14.281 -20.219 -20.094 1 91.19 97 LYS B O 1
ATOM 1758 N N . GLN B 1 98 ? -12.461 -19.625 -18.984 1 89.75 98 GLN B N 1
ATOM 1759 C CA . GLN B 1 98 ? -12.453 -18.281 -19.562 1 89.75 98 GLN B CA 1
ATOM 1760 C C . GLN B 1 98 ? -11.219 -18.078 -20.438 1 89.75 98 GLN B C 1
ATOM 1762 O O . GLN B 1 98 ? -11 -16.984 -20.953 1 89.75 98 GLN B O 1
ATOM 1767 N N . GLY B 1 99 ? -10.469 -19.125 -20.625 1 93.31 99 GLY B N 1
ATOM 1768 C CA . GLY B 1 99 ? -9.234 -18.938 -21.375 1 93.31 99 GLY B CA 1
ATOM 1769 C C . GLY B 1 99 ? -8.148 -18.266 -20.562 1 93.31 99 GLY B C 1
ATOM 1770 O O . GLY B 1 99 ? -8.008 -18.5 -19.375 1 93.31 99 GLY B O 1
ATOM 1771 N N . VAL B 1 100 ? -7.301 -17.469 -21.312 1 95.19 100 VAL B N 1
ATOM 1772 C CA . VAL B 1 100 ? -6.145 -16.859 -20.656 1 95.19 100 VAL B CA 1
ATOM 1773 C C . VAL B 1 100 ? -6.4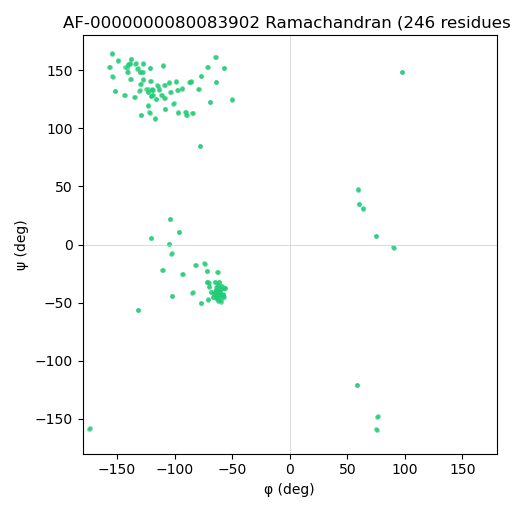45 -15.406 -20.328 1 95.19 100 VAL B C 1
ATOM 1775 O O . VAL B 1 100 ? -6.863 -14.641 -21.203 1 95.19 100 VAL B O 1
ATOM 1778 N N . LEU B 1 101 ? -6.352 -15.094 -19.031 1 93.88 101 LEU B N 1
ATOM 1779 C CA . LEU B 1 101 ? -6.379 -13.703 -18.594 1 93.88 101 LEU B CA 1
ATOM 1780 C C . LEU B 1 101 ? -4.977 -13.227 -18.234 1 93.88 101 LEU B C 1
ATOM 1782 O O . LEU B 1 101 ? -4.238 -13.922 -17.531 1 93.88 101 LEU B O 1
ATOM 1786 N N . SER B 1 102 ? -4.574 -12.055 -18.766 1 97.25 102 SER B N 1
ATOM 1787 C CA . SER B 1 102 ? -3.229 -11.547 -18.5 1 97.25 102 SER B CA 1
ATOM 1788 C C . SER B 1 102 ? -3.256 -10.086 -18.078 1 97.25 102 SER B C 1
ATOM 1790 O O . SER B 1 102 ? -4.203 -9.359 -18.406 1 97.25 102 SER B O 1
ATOM 1792 N N . GLY B 1 103 ? -2.303 -9.703 -17.328 1 97.75 103 GLY B N 1
ATOM 1793 C CA . GLY B 1 103 ? -2.166 -8.328 -16.859 1 97.75 103 GLY B CA 1
ATOM 1794 C C . GLY B 1 103 ? -0.878 -8.086 -16.094 1 97.75 103 GLY B C 1
ATOM 1795 O O . GLY B 1 103 ? 0.137 -8.734 -16.359 1 97.75 103 GLY B O 1
ATOM 1796 N N . LYS B 1 104 ? -0.878 -7.047 -15.297 1 98.5 104 LYS B N 1
ATOM 1797 C CA . LYS B 1 104 ? 0.269 -6.668 -14.477 1 98.5 104 LYS B CA 1
ATOM 1798 C C . LYS B 1 104 ? -0.134 -6.492 -13.016 1 98.5 104 LYS B C 1
ATOM 1800 O O . LYS B 1 104 ? -1.276 -6.133 -12.719 1 98.5 104 LYS B O 1
ATOM 1805 N N . PHE B 1 105 ? 0.76 -6.773 -12.164 1 98.19 105 PHE B N 1
ATOM 1806 C CA . PHE B 1 105 ? 0.495 -6.438 -10.773 1 98.19 105 PHE B CA 1
ATOM 1807 C C . PHE B 1 105 ? 1.755 -5.914 -10.094 1 98.19 105 PHE B C 1
ATOM 1809 O O . PHE B 1 105 ? 2.865 -6.129 -10.586 1 98.19 105 PHE B O 1
ATOM 1816 N N . VAL B 1 106 ? 1.544 -5.145 -9.102 1 98.19 106 VAL B N 1
ATOM 1817 C CA . VAL B 1 106 ? 2.551 -4.711 -8.133 1 98.19 106 VAL B CA 1
ATOM 1818 C C . VAL B 1 106 ? 2.162 -5.18 -6.734 1 98.19 106 VAL B C 1
ATOM 1820 O O . VAL B 1 106 ? 1.016 -5.012 -6.312 1 98.19 106 VAL B O 1
ATOM 1823 N N . GLN B 1 107 ? 3.074 -5.816 -6.09 1 98.69 107 GLN B N 1
ATOM 1824 C CA . GLN B 1 107 ? 2.902 -6.172 -4.684 1 98.69 107 GLN B CA 1
ATOM 1825 C C . GLN B 1 107 ? 3.973 -5.512 -3.816 1 98.69 107 GLN B C 1
ATOM 1827 O O . GLN B 1 107 ? 5.156 -5.531 -4.164 1 98.69 107 GLN B O 1
ATOM 1832 N N . ILE B 1 108 ? 3.549 -4.93 -2.736 1 98.44 108 ILE B N 1
ATOM 1833 C CA . ILE B 1 108 ? 4.449 -4.422 -1.707 1 98.44 108 ILE B CA 1
ATOM 1834 C C . ILE B 1 108 ? 4.375 -5.312 -0.471 1 98.44 108 ILE B C 1
ATOM 1836 O O . ILE B 1 108 ? 3.305 -5.473 0.125 1 98.44 108 ILE B O 1
ATOM 1840 N N . TRP B 1 109 ? 5.5 -5.926 -0.174 1 98.62 109 TRP B N 1
ATOM 1841 C CA . TRP B 1 109 ? 5.637 -6.797 0.99 1 98.62 109 TRP B CA 1
ATOM 1842 C C . TRP B 1 109 ? 6.289 -6.055 2.152 1 98.62 109 TRP B C 1
ATOM 1844 O O . TRP B 1 109 ? 7.242 -5.297 1.957 1 98.62 109 TRP B O 1
ATOM 1854 N N . GLN B 1 110 ? 5.801 -6.301 3.322 1 98.06 110 GLN B N 1
ATOM 1855 C CA . GLN B 1 110 ? 6.395 -5.719 4.52 1 98.06 110 GLN B CA 1
ATOM 1856 C C . GLN B 1 110 ? 7.02 -6.797 5.406 1 98.06 110 GLN B C 1
ATOM 1858 O O . GLN B 1 110 ? 6.426 -7.859 5.605 1 98.06 110 GLN B O 1
ATOM 1863 N N . ASN B 1 111 ? 8.195 -6.484 5.82 1 97.69 111 ASN B N 1
ATOM 1864 C CA . ASN B 1 111 ? 8.867 -7.324 6.805 1 97.69 111 ASN B CA 1
ATOM 1865 C C . ASN B 1 111 ? 8.57 -6.871 8.227 1 97.69 111 ASN B C 1
ATOM 1867 O O . ASN B 1 111 ? 8.914 -5.754 8.617 1 97.69 111 ASN B O 1
ATOM 1871 N N . GLU B 1 112 ? 7.91 -7.637 8.969 1 95.5 112 GLU B N 1
ATOM 1872 C CA . GLU B 1 112 ? 7.699 -7.402 10.391 1 95.5 112 GLU B CA 1
ATOM 1873 C C . GLU B 1 112 ? 8.227 -8.57 11.227 1 95.5 112 GLU B C 1
ATOM 1875 O O . GLU B 1 112 ? 7.695 -9.68 11.156 1 95.5 112 GLU B O 1
ATOM 1880 N N . GLY B 1 113 ? 9.234 -8.297 11.977 1 94.5 113 GLY B N 1
ATOM 1881 C CA . GLY B 1 113 ? 9.797 -9.328 12.836 1 94.5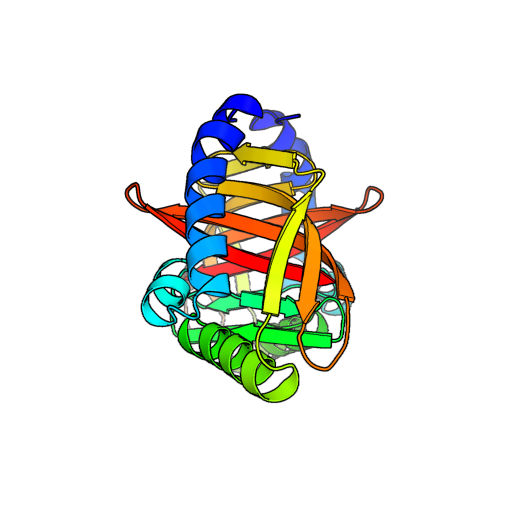 113 GLY B CA 1
ATOM 1882 C C . GLY B 1 113 ? 10.383 -10.492 12.062 1 94.5 113 GLY B C 1
ATOM 1883 O O . GLY B 1 113 ? 10.219 -11.648 12.453 1 94.5 113 GLY B O 1
ATOM 1884 N N . GLY B 1 114 ? 10.875 -10.203 10.914 1 94.81 114 GLY B N 1
ATOM 1885 C CA . GLY B 1 114 ? 11.531 -11.234 10.125 1 94.81 114 GLY B CA 1
ATOM 1886 C C . GLY B 1 114 ? 10.586 -11.977 9.195 1 94.81 114 GLY B C 1
ATOM 1887 O O . GLY B 1 114 ? 11.008 -12.844 8.43 1 94.81 114 GLY B O 1
ATOM 1888 N N . LYS B 1 115 ? 9.359 -11.625 9.258 1 97.06 115 LYS B N 1
ATOM 1889 C CA . LYS B 1 115 ? 8.375 -12.273 8.398 1 97.06 115 LYS B CA 1
ATOM 1890 C C . LYS B 1 115 ? 7.844 -11.305 7.348 1 97.06 115 LYS B C 1
ATOM 1892 O O . LYS B 1 115 ? 7.402 -10.203 7.68 1 97.06 115 LYS B O 1
ATOM 1897 N N . TYR B 1 116 ? 7.891 -11.766 6.105 1 98.31 116 TYR B N 1
ATOM 1898 C CA . TYR B 1 116 ? 7.352 -10.969 5.008 1 98.31 116 TYR B CA 1
ATOM 1899 C C . TYR B 1 116 ? 5.906 -11.352 4.719 1 98.31 116 TYR B C 1
ATOM 1901 O O . TYR B 1 116 ? 5.559 -12.531 4.703 1 98.31 116 TYR B O 1
ATOM 1909 N N . ALA B 1 117 ? 5.074 -10.312 4.543 1 98.62 117 ALA B N 1
ATOM 1910 C CA . ALA B 1 117 ? 3.686 -10.5 4.137 1 98.62 117 ALA B CA 1
ATOM 1911 C C . ALA B 1 117 ? 3.25 -9.422 3.152 1 98.62 117 ALA B C 1
ATOM 1913 O O . ALA B 1 117 ? 3.729 -8.281 3.217 1 98.62 117 ALA B O 1
ATOM 1914 N N . ILE B 1 118 ? 2.357 -9.75 2.242 1 98.75 118 ILE B N 1
ATOM 1915 C CA . ILE B 1 118 ? 1.842 -8.797 1.265 1 98.75 118 ILE B CA 1
ATOM 1916 C C . ILE B 1 118 ? 0.969 -7.758 1.967 1 98.75 118 ILE B C 1
ATOM 1918 O O . ILE B 1 118 ? 0.008 -8.109 2.654 1 98.75 118 ILE B O 1
ATOM 1922 N N . LEU B 1 119 ? 1.329 -6.531 1.807 1 98.5 119 LEU B N 1
ATOM 1923 C CA . LEU B 1 119 ? 0.59 -5.438 2.424 1 98.5 119 LEU B CA 1
ATOM 1924 C C . LEU B 1 119 ? -0.296 -4.734 1.399 1 98.5 119 LEU B C 1
ATOM 1926 O O . LEU B 1 119 ? -1.454 -4.422 1.685 1 98.5 119 LEU B O 1
ATOM 1930 N N . HIS B 1 120 ? 0.183 -4.469 0.253 1 98.62 120 HIS B N 1
ATOM 1931 C CA . HIS B 1 120 ? -0.49 -3.801 -0.855 1 98.62 120 HIS B CA 1
ATOM 1932 C C . HIS B 1 120 ? -0.355 -4.605 -2.145 1 98.62 120 HIS B C 1
ATOM 1934 O O . HIS B 1 120 ? 0.749 -4.758 -2.672 1 98.62 120 HIS B O 1
ATOM 1940 N N . ASP B 1 121 ? -1.422 -5.152 -2.633 1 98.62 121 ASP B N 1
ATOM 1941 C CA . ASP B 1 121 ? -1.501 -5.953 -3.852 1 98.62 121 ASP B CA 1
ATOM 1942 C C . ASP B 1 121 ? -2.4 -5.285 -4.891 1 98.62 121 ASP B C 1
ATOM 1944 O O . ASP B 1 121 ? -3.623 -5.246 -4.727 1 98.62 121 ASP B O 1
ATOM 1948 N N . GLN B 1 122 ? -1.812 -4.766 -5.941 1 98.25 122 GLN B N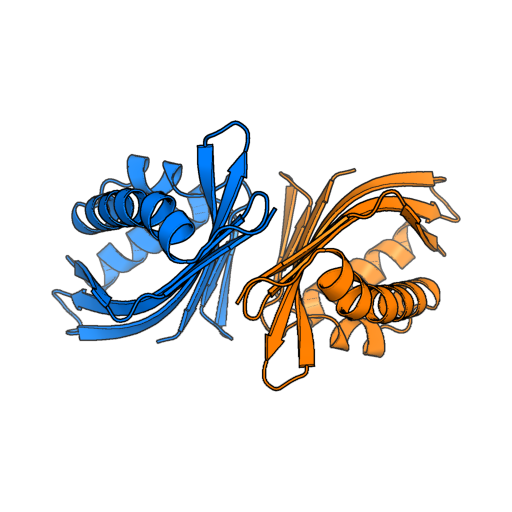 1
ATOM 1949 C CA . GLN B 1 122 ? -2.561 -4.039 -6.961 1 98.25 122 GLN B CA 1
ATOM 1950 C C . GLN B 1 122 ? -2.348 -4.66 -8.344 1 98.25 122 GLN B C 1
ATOM 1952 O O . GLN B 1 122 ? -1.213 -4.93 -8.734 1 98.25 122 GLN B O 1
ATOM 1957 N N . PHE B 1 123 ? -3.482 -4.875 -9.008 1 97.75 123 PHE B N 1
ATOM 1958 C CA . PHE B 1 123 ? -3.355 -5.496 -10.32 1 97.75 123 PHE B CA 1
ATOM 1959 C C . PHE B 1 123 ? -4.285 -4.832 -11.328 1 97.75 123 PHE B C 1
ATOM 1961 O O . PHE B 1 123 ? -5.188 -4.078 -10.945 1 97.75 123 PHE B O 1
ATOM 1968 N N . GLU B 1 124 ? -3.953 -5.016 -12.602 1 97.12 124 GLU B N 1
ATOM 1969 C CA . GLU B 1 124 ? -4.785 -4.617 -13.734 1 97.12 124 GLU B CA 1
ATOM 1970 C C . GLU B 1 124 ? -4.785 -5.691 -14.82 1 97.12 124 GLU B C 1
ATOM 1972 O O . GLU B 1 124 ? -3.785 -6.383 -15.023 1 97.12 124 GLU B O 1
ATOM 1977 N N . LEU B 1 125 ? -5.938 -5.852 -15.414 1 93.56 125 LEU B N 1
ATOM 1978 C CA . LEU B 1 125 ? -6.066 -6.805 -16.516 1 93.56 125 LEU B CA 1
ATOM 1979 C C . LEU B 1 125 ? -5.883 -6.109 -17.859 1 93.56 125 LEU B C 1
ATOM 1981 O O . LEU B 1 125 ? -6.199 -4.926 -18 1 93.56 125 LEU B O 1
#

Secondary structure (DSSP, 8-state):
-EEPHHHHHHHHHHHHHHHHHHHHTT-HHHHHHHEEEEEEEEETTTEEEESHHHHHHHHHHHHHHH-SEEEEEEEEEEEEETTEEEEEEEEEEEETTTEEEEEEEEEEEEEETTEEEEEEEEEE-/-EEPHHHHHHHHHHHHHHHHHHHHTT-HHHHHHHEEEEEEEEETTTEEEESHHHHHHHHHHHHHHH-SEEEEEEEEEEEEETTEEEEEEEEEEEETTTEEEEEEEEEEEEEETTEEEEEEEEEE-

pLDDT: mean 95.54, std 3.89, range [71.88, 98.75]

Foldseek 3Di:
DWDDQVRLCVVCVVVVVVLQVCLQVVVLVVVLVQADQQAWEAEPPPDIDGGSVRVSVVSVVCCVVQPHKHKDWDPKTWTDDDQKIKIKIKMWIATDHPGIDIWIKMWIWGHDPNDTHTRYIYIYD/DWDDQVRQCVVCVVVVVVLQVCLQVVVLVVVLVQADQQAWEAEPPPDIDGGSVRVSVVSVVCCVVQPHKHKDWDPKTWTDDDQKIKIKIKMWIATDHPGIDIWIKMWIWGHDPNDTHTRYIYIYD

Nearest PDB structures (foldseek):
  2rgq-assembly1_A  TM=8.302E-01  e=4.104E-08  Nostoc punctiforme PCC 73102
  3cnx-assembly1_A  TM=8.278E-01  e=4.347E-06  Streptomyces avermitilis
  3gwr-assembly1_A  TM=7.445E-01  e=7.844E-06  Thiobacillus denitrificans ATCC 25259
  5aii-assembly1_H  TM=7.865E-01  e=2.709E-05  unidentified
  3er7-assembly1_A  TM=7.143E-01  e=1.415E-05  Exiguobacterium sibiricum 255-15